Protein AF-A0A924E4S8-F1 (afdb_monomer_lite)

Structure (mmCIF, N/CA/C/O backbone):
data_AF-A0A924E4S8-F1
#
_entry.id   AF-A0A924E4S8-F1
#
loop_
_atom_site.group_PDB
_atom_site.id
_atom_site.type_symbol
_atom_site.label_atom_id
_atom_site.label_alt_id
_atom_site.label_comp_id
_atom_site.label_asym_id
_atom_site.label_entity_id
_atom_site.label_seq_id
_atom_site.pdbx_PDB_ins_code
_atom_site.Cartn_x
_atom_site.Cartn_y
_atom_site.Cartn_z
_atom_site.occupancy
_atom_site.B_iso_or_equiv
_atom_site.auth_seq_id
_atom_site.auth_comp_id
_atom_site.auth_asym_id
_atom_site.auth_atom_id
_atom_site.pdbx_PDB_model_num
ATOM 1 N N . MET A 1 1 ? -23.191 19.420 -5.655 1.00 55.78 1 MET A N 1
ATOM 2 C CA . MET A 1 1 ? -22.684 18.069 -5.369 1.00 55.78 1 MET A CA 1
ATOM 3 C C . MET A 1 1 ? -22.022 18.124 -4.004 1.00 55.78 1 MET A C 1
ATOM 5 O O . MET A 1 1 ? -21.111 18.928 -3.834 1.00 55.78 1 MET A O 1
ATOM 9 N N . THR A 1 2 ? -22.547 17.411 -3.013 1.00 78.81 2 THR A N 1
ATOM 10 C CA . THR A 1 2 ? -21.985 17.400 -1.648 1.00 78.81 2 THR A CA 1
ATOM 11 C C . THR A 1 2 ? -20.674 16.595 -1.612 1.00 78.81 2 THR A C 1
ATOM 13 O O . THR A 1 2 ? -20.446 15.754 -2.480 1.00 78.81 2 THR A O 1
ATOM 16 N N . ILE A 1 3 ? -19.774 16.845 -0.649 1.00 73.94 3 ILE A N 1
ATOM 17 C CA . ILE A 1 3 ? -18.491 16.105 -0.547 1.00 73.94 3 ILE A CA 1
ATOM 18 C C . ILE A 1 3 ? -18.747 14.594 -0.440 1.00 73.94 3 ILE A C 1
ATOM 20 O O . ILE A 1 3 ? -18.079 13.800 -1.096 1.00 73.94 3 ILE A O 1
ATOM 24 N N . THR A 1 4 ? -19.780 14.205 0.305 1.00 75.62 4 THR A N 1
ATOM 25 C CA . THR A 1 4 ? -20.257 12.822 0.415 1.00 75.62 4 THR A CA 1
ATOM 26 C C . THR A 1 4 ? -20.670 12.226 -0.931 1.00 75.62 4 THR A C 1
ATOM 28 O O . THR A 1 4 ? -20.298 11.096 -1.229 1.00 75.62 4 THR A O 1
ATOM 31 N N . GLU A 1 5 ? -21.376 12.972 -1.787 1.00 75.19 5 GLU A N 1
ATOM 32 C CA . GLU A 1 5 ? -21.720 12.519 -3.145 1.00 75.19 5 GLU A CA 1
ATOM 33 C C . GLU A 1 5 ? -20.482 12.333 -4.030 1.00 75.19 5 GLU A C 1
ATOM 35 O O . GLU A 1 5 ? -20.441 11.409 -4.844 1.00 75.19 5 GLU A O 1
ATOM 40 N N . ILE A 1 6 ? -19.473 13.202 -3.900 1.00 74.62 6 ILE A N 1
ATOM 41 C CA . ILE A 1 6 ? -18.215 13.091 -4.655 1.00 74.62 6 ILE A CA 1
ATOM 42 C C . ILE A 1 6 ? -17.485 11.812 -4.245 1.00 74.62 6 ILE A C 1
ATOM 44 O O . ILE A 1 6 ? -17.135 10.999 -5.101 1.00 74.62 6 ILE A O 1
ATOM 48 N N . LEU A 1 7 ? -17.322 11.611 -2.940 1.00 74.94 7 LEU A N 1
ATOM 49 C CA . LEU A 1 7 ? -16.688 10.440 -2.347 1.00 74.94 7 LEU A CA 1
ATOM 50 C C . LEU A 1 7 ? -17.414 9.138 -2.726 1.00 74.94 7 LEU A C 1
ATOM 52 O O . LEU A 1 7 ? -16.775 8.193 -3.194 1.00 74.94 7 LEU A O 1
ATOM 56 N N . ALA A 1 8 ? -18.748 9.117 -2.655 1.00 76.69 8 ALA A N 1
ATOM 57 C CA . ALA A 1 8 ? -19.562 7.974 -3.068 1.00 76.69 8 ALA A CA 1
ATOM 58 C C . ALA A 1 8 ? -19.449 7.685 -4.575 1.00 76.69 8 ALA A C 1
ATOM 60 O O . ALA A 1 8 ? -19.348 6.527 -4.983 1.00 76.69 8 ALA A O 1
ATOM 61 N N . LYS A 1 9 ? -19.415 8.722 -5.422 1.00 81.44 9 LYS A N 1
ATOM 62 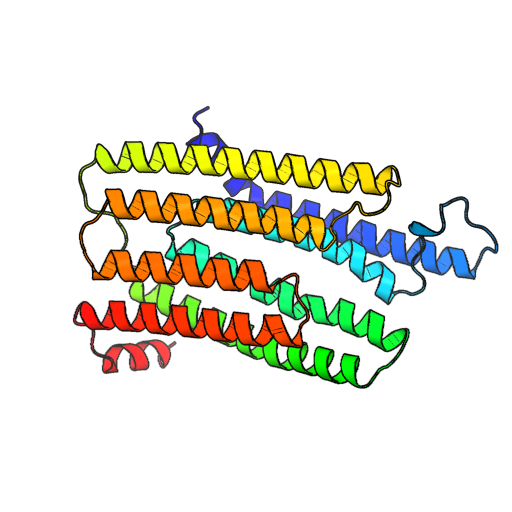C CA . LYS A 1 9 ? -19.245 8.563 -6.873 1.00 81.44 9 LYS A CA 1
ATOM 63 C C . LYS A 1 9 ? -17.865 8.011 -7.231 1.00 81.44 9 LYS A C 1
ATOM 65 O O . LYS A 1 9 ? -17.777 7.168 -8.122 1.00 81.44 9 LYS A O 1
ATOM 70 N N . ILE A 1 10 ? -16.807 8.466 -6.556 1.00 77.56 10 ILE A N 1
ATOM 71 C CA . ILE A 1 10 ? -15.446 7.934 -6.728 1.00 77.56 10 ILE A CA 1
ATOM 72 C C . ILE A 1 10 ? -15.411 6.463 -6.297 1.00 77.56 10 ILE A C 1
ATOM 74 O O . ILE A 1 10 ? -14.921 5.615 -7.044 1.00 77.56 10 ILE A O 1
ATOM 78 N N . ASN A 1 11 ? -16.005 6.144 -5.144 1.00 77.50 11 ASN A N 1
ATOM 79 C CA . ASN A 1 11 ? -16.084 4.780 -4.629 1.00 77.50 11 ASN A CA 1
ATOM 80 C C . ASN A 1 11 ? -16.849 3.840 -5.592 1.00 77.50 11 ASN A C 1
ATOM 82 O O . ASN A 1 11 ? -16.360 2.770 -5.953 1.00 77.50 11 ASN A O 1
ATOM 86 N N . GLY A 1 12 ? -17.986 4.285 -6.138 1.00 78.38 12 GLY A N 1
ATOM 87 C CA . GLY A 1 12 ? -18.764 3.533 -7.133 1.00 78.38 12 GLY A CA 1
ATOM 88 C C . GLY A 1 12 ? -18.035 3.279 -8.462 1.00 78.38 12 GLY A C 1
ATOM 89 O O . GLY A 1 12 ? -18.419 2.392 -9.222 1.00 78.38 12 GLY A O 1
ATOM 90 N N . GLN A 1 13 ? -16.960 4.018 -8.753 1.00 85.94 13 GLN A N 1
ATOM 91 C CA . GLN A 1 13 ? -16.123 3.807 -9.937 1.00 85.94 13 GLN A CA 1
ATOM 92 C C . GLN A 1 13 ? -14.894 2.925 -9.681 1.00 85.94 13 GLN A C 1
ATOM 94 O O . GLN A 1 13 ? -14.158 2.655 -10.633 1.00 85.94 13 GLN A O 1
ATOM 99 N N . ARG A 1 14 ? -14.685 2.405 -8.459 1.00 80.81 14 ARG A N 1
ATOM 100 C CA . ARG A 1 14 ? -13.512 1.577 -8.107 1.00 80.81 14 ARG A CA 1
ATOM 101 C C . ARG A 1 14 ? -13.260 0.432 -9.090 1.00 80.81 14 ARG A C 1
ATOM 103 O O . ARG A 1 14 ? -12.130 0.260 -9.529 1.00 80.81 14 ARG A O 1
ATOM 110 N N . SER A 1 15 ? -14.296 -0.301 -9.508 1.00 83.50 15 SER A N 1
ATOM 111 C CA . SER A 1 15 ? -14.153 -1.403 -10.480 1.00 83.50 15 SER A CA 1
ATOM 112 C C . SER A 1 15 ? -13.631 -0.930 -11.847 1.00 83.50 15 SER A C 1
ATOM 114 O O . SER A 1 15 ? -12.743 -1.555 -12.427 1.00 83.50 15 SER A O 1
ATOM 116 N N . LYS A 1 16 ? -14.109 0.222 -12.337 1.00 87.75 16 LYS A N 1
ATOM 117 C CA . LYS A 1 16 ? -13.633 0.813 -13.598 1.00 87.75 16 LYS A CA 1
ATOM 118 C C . LYS A 1 16 ? -12.192 1.300 -13.470 1.00 87.75 16 LYS A C 1
ATOM 120 O O . LYS A 1 16 ? -11.379 1.013 -14.341 1.00 87.75 16 LYS A O 1
ATOM 125 N N . ILE A 1 17 ? -11.868 1.982 -12.369 1.00 88.38 17 ILE A N 1
ATOM 126 C CA . ILE A 1 17 ? -10.506 2.455 -12.079 1.00 88.38 17 ILE A CA 1
ATOM 127 C C . ILE A 1 17 ? -9.543 1.263 -11.989 1.00 88.38 17 ILE A C 1
ATOM 129 O O . ILE A 1 17 ? -8.467 1.316 -12.577 1.00 88.38 17 ILE A O 1
ATOM 133 N N . LYS A 1 18 ? -9.955 0.162 -11.345 1.00 89.62 18 LYS A N 1
ATOM 134 C CA . LYS A 1 18 ? -9.189 -1.091 -11.277 1.00 89.62 18 LYS A CA 1
ATOM 135 C C . LYS A 1 18 ? -8.847 -1.623 -12.664 1.00 89.62 18 LYS A C 1
ATOM 137 O O . LYS A 1 18 ? -7.690 -1.928 -12.928 1.00 89.62 18 LYS A O 1
ATOM 142 N N . LEU A 1 19 ? -9.843 -1.730 -13.545 1.00 89.50 19 LEU A N 1
ATOM 143 C CA . LEU A 1 19 ? -9.651 -2.231 -14.909 1.00 89.50 19 LEU A CA 1
ATOM 144 C C . LEU A 1 19 ? -8.712 -1.332 -15.718 1.00 89.50 19 LEU A C 1
ATOM 146 O O . LEU A 1 19 ? -7.831 -1.841 -16.405 1.00 89.50 19 LEU A O 1
ATOM 150 N N . VAL A 1 20 ? -8.861 -0.010 -15.600 1.00 92.62 20 VAL A N 1
ATOM 151 C CA . VAL A 1 20 ? -7.975 0.956 -16.266 1.00 92.62 20 VAL A CA 1
ATOM 152 C C . VAL A 1 20 ? -6.541 0.821 -15.756 1.00 92.62 20 VAL A C 1
ATOM 154 O O . VAL A 1 20 ? -5.625 0.690 -16.561 1.00 92.62 20 VAL A O 1
ATOM 157 N N . MET A 1 21 ? -6.333 0.792 -14.437 1.00 91.81 21 MET A N 1
ATOM 158 C CA . MET A 1 21 ? -4.997 0.665 -13.842 1.00 91.81 21 MET A CA 1
ATOM 159 C C . MET A 1 21 ? -4.332 -0.672 -14.178 1.00 91.81 21 MET A C 1
ATOM 161 O O . MET A 1 21 ? -3.137 -0.705 -14.464 1.00 91.81 21 MET A O 1
ATOM 165 N N . LEU A 1 22 ? -5.100 -1.764 -14.219 1.00 92.31 22 LEU A N 1
ATOM 166 C CA . LEU A 1 22 ? -4.609 -3.069 -14.658 1.00 92.31 22 LEU A CA 1
ATOM 167 C C . LEU A 1 22 ? -4.231 -3.055 -16.145 1.00 92.31 22 LEU A C 1
ATOM 169 O O . LEU A 1 22 ? -3.179 -3.573 -16.508 1.00 92.31 22 LEU A O 1
ATOM 173 N N . GLY A 1 23 ? -5.039 -2.412 -16.992 1.00 94.25 23 GLY A N 1
ATOM 174 C CA . GLY A 1 23 ? -4.724 -2.214 -18.407 1.00 94.25 23 GLY A CA 1
ATOM 175 C C . GLY A 1 23 ? -3.447 -1.396 -18.618 1.00 94.25 23 GLY A C 1
ATOM 176 O O . GLY A 1 23 ? -2.607 -1.779 -19.428 1.00 94.25 23 GLY A O 1
ATOM 177 N N . ILE A 1 24 ? -3.259 -0.317 -17.850 1.00 93.75 24 ILE A N 1
ATOM 178 C CA . ILE A 1 24 ? -2.033 0.497 -17.880 1.00 93.75 24 ILE A CA 1
ATOM 179 C C . ILE A 1 24 ? -0.831 -0.329 -17.410 1.00 93.75 24 ILE A C 1
ATOM 181 O O . ILE A 1 24 ? 0.197 -0.326 -18.077 1.00 93.75 24 ILE A O 1
ATOM 185 N N . SER A 1 25 ? -0.952 -1.061 -16.299 1.00 93.75 25 SER A N 1
ATOM 186 C CA . SER A 1 25 ? 0.114 -1.932 -15.786 1.00 93.75 25 SER A CA 1
ATOM 187 C C . SER A 1 25 ? 0.526 -2.989 -16.818 1.00 93.75 25 SER A C 1
ATOM 189 O O . SER A 1 25 ? 1.714 -3.150 -17.101 1.00 93.75 25 SER A O 1
ATOM 191 N N . LEU A 1 26 ? -0.450 -3.634 -17.468 1.00 94.94 26 LEU A N 1
ATOM 192 C CA . LEU A 1 26 ? -0.196 -4.594 -18.539 1.00 94.94 26 LEU A CA 1
ATOM 193 C C . LEU A 1 26 ? 0.492 -3.939 -19.744 1.00 94.94 26 LEU A C 1
ATOM 195 O O . LEU A 1 26 ? 1.448 -4.496 -20.275 1.00 94.94 26 LEU A O 1
ATOM 199 N N . ALA A 1 27 ? 0.050 -2.748 -20.157 1.00 95.62 27 ALA A N 1
ATOM 200 C CA . ALA A 1 27 ? 0.688 -2.006 -21.241 1.00 95.62 27 ALA A CA 1
ATOM 201 C C . ALA A 1 27 ? 2.144 -1.647 -20.904 1.00 95.62 27 ALA A C 1
ATOM 203 O O . ALA A 1 27 ? 3.024 -1.862 -21.732 1.00 95.62 27 ALA A O 1
ATOM 204 N N . VAL A 1 28 ? 2.417 -1.165 -19.685 1.00 93.25 28 VAL A N 1
ATOM 205 C CA . VAL A 1 28 ? 3.778 -0.863 -19.207 1.00 93.25 28 VAL A CA 1
ATOM 206 C C . VAL A 1 28 ? 4.660 -2.110 -19.245 1.00 93.25 28 VAL A C 1
ATOM 208 O O . VAL A 1 28 ? 5.786 -2.036 -19.736 1.00 93.25 28 VAL A O 1
ATOM 211 N N . PHE A 1 29 ? 4.146 -3.258 -18.797 1.00 93.75 29 PHE A N 1
ATOM 212 C CA . PHE A 1 29 ? 4.874 -4.525 -18.859 1.00 93.75 29 PHE A CA 1
ATOM 213 C C . PHE A 1 29 ? 5.196 -4.932 -20.304 1.00 93.75 29 PHE A C 1
ATOM 215 O O . PHE A 1 29 ? 6.354 -5.190 -20.627 1.00 93.75 29 PHE A O 1
ATOM 222 N N . LEU A 1 30 ? 4.197 -4.939 -21.193 1.00 95.50 30 LEU A N 1
ATOM 223 C CA . LEU A 1 30 ? 4.379 -5.327 -22.596 1.00 95.50 30 LEU A CA 1
ATOM 224 C C . LEU A 1 30 ? 5.337 -4.387 -23.338 1.00 95.50 30 LEU A C 1
ATOM 226 O O . LEU A 1 30 ? 6.183 -4.858 -24.096 1.00 95.50 30 LEU A O 1
ATOM 230 N N . ILE A 1 31 ? 5.247 -3.075 -23.092 1.00 93.62 31 ILE A N 1
ATOM 231 C CA . ILE A 1 31 ? 6.183 -2.085 -23.641 1.00 93.62 31 ILE A CA 1
ATOM 232 C C . ILE A 1 31 ? 7.597 -2.354 -23.117 1.00 93.62 31 ILE A C 1
ATOM 234 O O . ILE A 1 31 ? 8.534 -2.381 -23.910 1.00 93.62 31 ILE A O 1
ATOM 238 N N . GLY A 1 32 ? 7.765 -2.604 -21.816 1.00 92.06 32 GLY A N 1
ATOM 239 C CA . GLY A 1 32 ? 9.067 -2.926 -21.228 1.00 92.06 32 GLY A CA 1
ATOM 240 C C . GLY A 1 32 ? 9.702 -4.176 -21.845 1.00 92.06 32 GLY A C 1
ATOM 241 O O . GLY A 1 32 ? 10.880 -4.160 -22.198 1.00 92.06 32 GLY A O 1
ATOM 242 N N . VAL A 1 33 ? 8.916 -5.236 -22.056 1.00 92.00 33 VAL A N 1
ATOM 243 C CA . VAL A 1 33 ? 9.377 -6.459 -22.734 1.00 92.00 33 VAL A CA 1
ATOM 244 C C . VAL A 1 33 ? 9.737 -6.187 -24.196 1.00 92.00 33 VAL A C 1
ATOM 246 O O . VAL A 1 33 ? 10.778 -6.647 -24.658 1.00 92.00 33 VAL A O 1
ATOM 249 N N . ALA A 1 34 ? 8.922 -5.418 -24.921 1.00 91.56 34 ALA A N 1
ATOM 250 C CA . ALA A 1 34 ? 9.211 -5.049 -26.304 1.00 91.56 34 ALA A CA 1
ATOM 251 C C . ALA A 1 34 ? 10.504 -4.225 -26.424 1.00 91.56 34 ALA A C 1
ATOM 253 O O . ALA A 1 34 ? 11.297 -4.471 -27.331 1.00 91.56 34 ALA A O 1
ATOM 254 N N . LEU A 1 35 ? 10.751 -3.298 -25.492 1.00 91.12 35 LEU A N 1
ATOM 255 C CA . LEU A 1 35 ? 11.995 -2.525 -25.430 1.00 91.12 35 LEU A CA 1
ATOM 256 C C . LEU A 1 35 ? 13.205 -3.419 -25.143 1.00 91.12 35 LEU A C 1
ATOM 258 O O . LEU A 1 35 ? 14.229 -3.274 -25.806 1.00 91.12 35 LEU A O 1
ATOM 262 N N . TYR A 1 36 ? 13.083 -4.375 -24.218 1.00 90.12 36 TYR A N 1
ATOM 263 C CA . TYR A 1 36 ? 14.142 -5.351 -23.955 1.00 90.12 36 TYR A CA 1
ATOM 264 C C . TYR A 1 36 ? 14.455 -6.206 -25.191 1.00 90.12 36 TYR A C 1
ATOM 266 O O . TYR A 1 36 ? 15.606 -6.279 -25.614 1.00 90.12 36 TYR A O 1
ATOM 274 N N . LEU A 1 37 ? 13.442 -6.796 -25.831 1.00 90.00 37 LEU A N 1
ATOM 275 C CA . LEU A 1 37 ? 13.635 -7.592 -27.050 1.00 90.00 37 LEU A CA 1
ATOM 276 C C . LEU A 1 37 ? 14.206 -6.753 -28.203 1.00 90.00 37 LEU A C 1
ATOM 278 O O . LEU A 1 37 ? 15.084 -7.217 -28.928 1.00 90.00 37 LEU A O 1
ATOM 282 N N . GLY A 1 38 ? 13.757 -5.504 -28.344 1.00 88.88 38 GLY A N 1
ATOM 283 C CA . GLY A 1 38 ? 14.307 -4.552 -29.307 1.00 88.88 38 GLY A CA 1
ATOM 284 C C . GLY A 1 38 ? 15.783 -4.251 -29.052 1.00 88.88 38 GLY A C 1
ATOM 285 O O . GLY A 1 38 ? 16.552 -4.183 -30.003 1.00 88.88 38 GLY A O 1
ATOM 286 N N . SER A 1 39 ? 16.199 -4.152 -27.786 1.00 87.25 39 SER A N 1
ATOM 287 C CA . SER A 1 39 ? 17.605 -3.913 -27.427 1.00 87.25 39 SER A CA 1
ATOM 288 C C . SER A 1 39 ? 18.531 -5.085 -27.769 1.00 87.25 39 SER A C 1
ATOM 290 O O . SER A 1 39 ? 19.724 -4.887 -27.969 1.00 87.25 39 SER A O 1
ATOM 292 N N . LEU A 1 40 ? 17.985 -6.302 -27.875 1.00 86.50 40 LEU A N 1
ATOM 293 C CA . LEU A 1 40 ? 18.726 -7.483 -28.329 1.00 86.50 40 LEU A CA 1
ATOM 294 C C . LEU A 1 40 ? 18.839 -7.545 -29.858 1.00 86.50 40 LEU A C 1
ATOM 296 O O . LEU A 1 40 ? 19.792 -8.118 -30.378 1.00 86.50 40 LEU A O 1
ATOM 300 N N . ALA A 1 41 ? 17.854 -6.995 -30.574 1.00 86.56 41 ALA A N 1
ATOM 301 C CA . ALA A 1 41 ? 17.790 -7.028 -32.034 1.00 86.56 41 ALA A CA 1
ATOM 302 C C . ALA A 1 41 ? 18.503 -5.840 -32.704 1.00 86.56 41 ALA A C 1
ATOM 304 O O . ALA A 1 41 ? 19.001 -5.976 -33.822 1.00 86.56 41 ALA A O 1
ATOM 305 N N . PHE A 1 42 ? 18.546 -4.681 -32.042 1.00 82.94 42 PHE A N 1
ATOM 306 C CA . PHE A 1 42 ? 19.100 -3.438 -32.574 1.00 82.94 42 PHE A CA 1
ATOM 307 C C . PHE A 1 42 ? 20.204 -2.899 -31.659 1.00 82.94 42 PHE A C 1
ATOM 309 O O . PHE A 1 42 ? 19.995 -2.760 -30.458 1.00 82.94 42 PHE A O 1
ATOM 316 N N . ASN A 1 43 ? 21.354 -2.528 -32.238 1.00 73.31 43 ASN A N 1
ATOM 317 C CA . ASN A 1 43 ? 22.485 -1.980 -31.4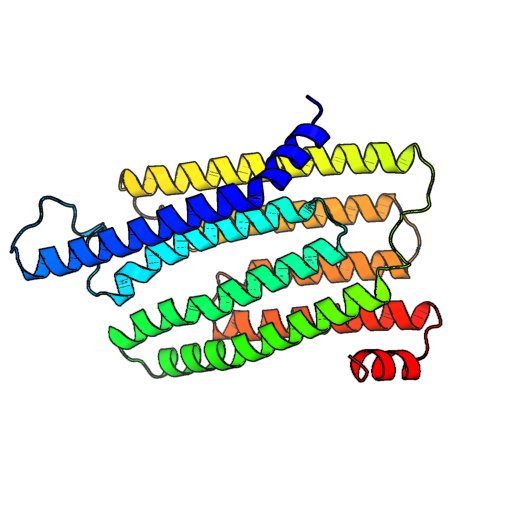75 1.00 73.31 43 ASN A CA 1
ATOM 318 C C . ASN A 1 43 ? 22.174 -0.624 -30.818 1.00 73.31 43 ASN A C 1
ATOM 320 O O . ASN A 1 43 ? 22.762 -0.312 -29.787 1.00 73.31 43 ASN A O 1
ATOM 324 N N . GLU A 1 44 ? 21.264 0.173 -31.391 1.00 77.62 44 GLU A N 1
ATOM 325 C CA . GLU A 1 44 ? 20.813 1.439 -30.808 1.00 77.62 44 GLU A CA 1
ATOM 326 C C . GLU A 1 44 ? 19.294 1.592 -30.927 1.00 77.62 44 GLU A C 1
ATOM 328 O O . GLU A 1 44 ? 18.715 1.448 -32.005 1.00 77.62 44 GLU A O 1
ATOM 333 N N . LEU A 1 45 ? 18.648 1.909 -29.803 1.00 79.94 45 LEU A N 1
ATOM 334 C CA . LEU A 1 45 ? 17.234 2.268 -29.744 1.00 79.94 45 LEU A CA 1
ATOM 335 C C . LEU A 1 45 ? 17.102 3.795 -29.627 1.00 79.94 45 LEU A C 1
ATOM 337 O O . LEU A 1 45 ? 17.825 4.401 -28.836 1.00 79.94 45 LEU A O 1
ATOM 341 N N . PRO A 1 46 ? 16.129 4.433 -30.305 1.00 79.75 46 PRO A N 1
ATOM 342 C CA . PRO A 1 46 ? 15.838 5.865 -30.168 1.00 79.75 46 PRO A CA 1
ATOM 343 C C . PRO A 1 46 ? 15.088 6.179 -28.857 1.00 79.75 46 PRO A C 1
ATOM 345 O O . PRO A 1 46 ? 14.198 7.026 -28.808 1.00 79.75 46 PRO A O 1
ATOM 348 N N . VAL A 1 47 ? 15.407 5.454 -27.787 1.00 79.38 47 VAL A N 1
ATOM 349 C CA . VAL A 1 47 ? 14.811 5.568 -26.458 1.00 79.38 47 VAL A CA 1
ATOM 350 C C . VAL A 1 47 ? 15.957 5.656 -25.463 1.00 79.38 47 VAL A C 1
ATOM 352 O O . VAL A 1 47 ? 16.955 4.951 -25.586 1.00 79.38 47 VAL A O 1
ATOM 355 N N . SER A 1 48 ? 15.835 6.533 -24.469 1.00 80.88 48 SER A N 1
ATOM 356 C CA . SER A 1 48 ? 16.875 6.655 -23.452 1.00 80.88 48 SER A CA 1
ATOM 357 C C . SER A 1 48 ? 17.055 5.335 -22.696 1.00 80.88 48 SER A C 1
ATOM 359 O O . SER A 1 48 ? 16.080 4.700 -22.290 1.00 80.88 48 SER A O 1
ATOM 361 N N . ALA A 1 49 ? 18.314 4.955 -22.458 1.00 80.62 49 ALA A N 1
ATOM 362 C CA . ALA A 1 49 ? 18.679 3.692 -21.809 1.00 80.62 49 ALA A CA 1
ATOM 363 C C . ALA A 1 49 ? 17.988 3.476 -20.448 1.00 80.62 49 ALA A C 1
ATOM 365 O O . ALA A 1 49 ? 17.773 2.345 -20.037 1.00 80.62 49 ALA A O 1
ATOM 366 N N . ARG A 1 50 ? 17.559 4.552 -19.772 1.00 80.00 50 ARG A N 1
ATOM 367 C CA . ARG A 1 50 ? 16.805 4.483 -18.509 1.00 80.00 50 ARG A CA 1
ATOM 368 C C . ARG A 1 50 ? 15.459 3.755 -18.607 1.00 80.00 50 ARG A C 1
ATOM 370 O O . ARG A 1 50 ? 14.948 3.314 -17.585 1.00 80.00 50 ARG A O 1
ATOM 377 N N . PHE A 1 51 ? 14.845 3.717 -19.791 1.00 81.94 51 PHE A N 1
ATOM 378 C CA . PHE A 1 51 ? 13.543 3.080 -20.011 1.00 81.94 51 PHE A CA 1
ATOM 379 C C . PHE A 1 51 ? 13.669 1.657 -20.553 1.00 81.94 51 PHE A C 1
ATOM 381 O O . PHE A 1 51 ? 12.664 0.958 -20.640 1.00 81.94 51 PHE A O 1
ATOM 388 N N . VAL A 1 52 ? 14.879 1.237 -20.926 1.00 84.75 52 VAL A N 1
ATOM 389 C CA . VAL A 1 52 ? 15.141 -0.097 -21.459 1.00 84.75 52 VAL A CA 1
ATOM 390 C C . VAL A 1 52 ? 15.524 -0.999 -20.283 1.00 84.75 52 VAL A C 1
ATOM 392 O O . VAL A 1 52 ? 16.570 -0.779 -19.671 1.00 84.75 52 VAL A O 1
ATOM 395 N N . PRO A 1 53 ? 14.684 -1.978 -19.907 1.00 85.19 53 PRO A N 1
ATOM 396 C CA . PRO A 1 53 ? 15.026 -2.899 -18.834 1.00 85.19 53 PRO A CA 1
ATOM 397 C C . PRO A 1 53 ? 16.115 -3.873 -19.301 1.00 85.19 53 PRO A C 1
ATOM 399 O O . PRO A 1 53 ? 16.142 -4.269 -20.461 1.00 85.19 53 PRO A O 1
ATOM 402 N N . ASN A 1 54 ? 16.985 -4.302 -18.384 1.00 84.62 54 ASN A N 1
ATOM 403 C CA . ASN A 1 54 ? 18.091 -5.226 -18.681 1.00 84.62 54 ASN A CA 1
ATOM 404 C C . ASN A 1 54 ? 17.661 -6.704 -18.721 1.00 84.62 54 ASN A C 1
ATOM 406 O O . ASN A 1 54 ? 18.444 -7.576 -19.094 1.00 84.62 54 ASN A O 1
ATOM 410 N N . SER A 1 55 ? 16.434 -7.004 -18.298 1.00 85.88 55 SER A N 1
ATOM 411 C CA . SER A 1 55 ? 15.854 -8.344 -18.313 1.00 85.88 55 SER A CA 1
ATOM 412 C C . SER A 1 55 ? 14.329 -8.266 -18.381 1.00 85.88 55 SER A C 1
ATOM 414 O O . SER A 1 55 ? 13.724 -7.245 -18.045 1.00 85.88 55 SER A O 1
ATOM 416 N N . VAL A 1 56 ? 13.684 -9.375 -18.753 1.00 85.88 56 VAL A N 1
ATOM 417 C CA . VAL A 1 56 ? 12.215 -9.492 -18.708 1.00 85.88 56 VAL A CA 1
ATOM 418 C C . VAL A 1 56 ? 11.683 -9.300 -17.283 1.00 85.88 56 VAL A C 1
ATOM 420 O O . VAL A 1 56 ? 10.630 -8.692 -17.107 1.00 85.88 56 VAL A O 1
ATOM 423 N N . LEU A 1 57 ? 12.415 -9.759 -16.259 1.00 85.81 57 LEU A N 1
ATOM 424 C CA . LEU A 1 57 ? 12.015 -9.569 -14.861 1.00 85.81 57 LEU A CA 1
ATOM 425 C C . LEU A 1 57 ? 12.041 -8.088 -14.468 1.00 85.81 57 LEU A C 1
ATOM 427 O O . LEU A 1 57 ? 11.116 -7.617 -13.815 1.00 85.81 57 LEU A O 1
ATOM 431 N N . MET A 1 58 ? 13.031 -7.330 -14.945 1.00 86.44 58 MET A N 1
ATOM 432 C CA . MET A 1 58 ? 13.125 -5.890 -14.694 1.00 86.44 58 MET A CA 1
ATOM 433 C C . MET A 1 58 ? 11.976 -5.098 -15.340 1.00 86.44 58 MET A C 1
ATOM 435 O O . MET A 1 58 ? 11.594 -4.043 -14.835 1.00 86.44 58 MET A O 1
ATOM 439 N N . ALA A 1 59 ? 11.356 -5.619 -16.406 1.00 89.69 59 ALA A N 1
ATOM 440 C CA . ALA A 1 59 ? 10.154 -5.025 -16.999 1.00 89.69 59 ALA A CA 1
ATOM 441 C C . ALA A 1 59 ? 8.901 -5.161 -16.107 1.00 89.69 59 ALA A C 1
ATOM 443 O O . ALA A 1 59 ? 7.955 -4.386 -16.257 1.00 89.69 59 ALA A O 1
ATOM 444 N N . ILE A 1 60 ? 8.880 -6.114 -15.166 1.00 90.38 60 ILE A N 1
ATOM 445 C CA . ILE A 1 60 ? 7.756 -6.328 -14.239 1.00 90.38 60 ILE A CA 1
ATOM 446 C C . ILE A 1 60 ? 7.706 -5.219 -13.181 1.00 90.38 60 ILE A C 1
ATOM 448 O O . ILE A 1 60 ? 6.625 -4.741 -12.840 1.00 90.38 60 ILE A O 1
ATOM 452 N N . THR A 1 61 ? 8.859 -4.765 -12.688 1.00 88.12 61 THR A N 1
ATOM 453 C CA . THR A 1 61 ? 8.963 -3.758 -11.620 1.00 88.12 61 THR A CA 1
ATOM 454 C C . THR A 1 61 ? 8.164 -2.469 -11.884 1.00 88.12 61 THR A C 1
ATOM 456 O O . THR A 1 61 ? 7.328 -2.124 -11.045 1.00 88.12 61 THR A O 1
ATOM 459 N N . PRO A 1 62 ? 8.298 -1.767 -13.030 1.00 88.94 62 PRO A N 1
ATOM 460 C CA . PRO A 1 62 ? 7.487 -0.576 -13.303 1.00 88.94 62 PRO A CA 1
ATOM 461 C C . PRO A 1 62 ? 5.985 -0.885 -13.444 1.00 88.94 62 PRO A C 1
ATOM 463 O O . PRO A 1 62 ? 5.154 -0.055 -13.074 1.00 88.94 62 PRO A O 1
ATOM 466 N N . ALA A 1 63 ? 5.611 -2.080 -13.914 1.00 91.62 63 ALA A N 1
ATOM 467 C CA . ALA A 1 63 ? 4.212 -2.502 -13.979 1.00 91.62 63 ALA A CA 1
ATOM 468 C C . ALA A 1 63 ? 3.613 -2.728 -12.578 1.00 91.62 63 ALA A C 1
ATOM 470 O O . ALA A 1 63 ? 2.481 -2.308 -12.313 1.00 91.62 63 ALA A O 1
ATOM 471 N N . LEU A 1 64 ? 4.383 -3.324 -11.661 1.00 90.62 64 LEU A N 1
ATOM 472 C CA . LEU A 1 64 ? 4.005 -3.473 -10.254 1.00 90.62 64 LEU A CA 1
ATOM 473 C C . LEU A 1 64 ? 3.917 -2.123 -9.541 1.00 90.62 64 LEU A C 1
ATOM 475 O O . LEU A 1 64 ? 3.003 -1.925 -8.747 1.00 90.62 64 LEU A O 1
ATOM 479 N N . SER A 1 65 ? 4.793 -1.168 -9.861 1.00 90.19 65 SER A N 1
ATOM 480 C CA . SER A 1 65 ? 4.709 0.196 -9.331 1.00 90.19 65 SER A CA 1
ATOM 481 C C . SER A 1 65 ? 3.381 0.885 -9.670 1.00 90.19 65 SER A C 1
ATOM 483 O O . SER A 1 65 ? 2.822 1.569 -8.817 1.00 90.19 65 SER A O 1
ATOM 485 N N . VAL A 1 66 ? 2.835 0.683 -10.876 1.00 91.69 66 VAL A N 1
ATOM 486 C CA . VAL A 1 66 ? 1.505 1.209 -11.248 1.00 91.69 66 VAL A CA 1
ATOM 487 C C . VAL A 1 66 ? 0.404 0.581 -10.389 1.00 91.69 66 VAL A C 1
ATOM 489 O O . VAL A 1 66 ? -0.461 1.292 -9.874 1.00 91.69 66 VAL A O 1
ATOM 492 N N . LEU A 1 67 ? 0.442 -0.741 -10.199 1.00 91.81 67 LEU A N 1
ATOM 493 C CA . LEU A 1 67 ? -0.520 -1.436 -9.339 1.00 91.81 67 LEU A CA 1
ATOM 494 C C . LEU A 1 67 ? -0.412 -0.985 -7.881 1.00 91.81 67 LEU A C 1
ATOM 496 O O . LEU A 1 67 ? -1.436 -0.816 -7.226 1.00 91.81 67 LEU A O 1
ATOM 500 N N . LEU A 1 68 ? 0.805 -0.730 -7.403 1.00 91.19 68 LEU A N 1
ATOM 501 C CA . LEU A 1 68 ? 1.047 -0.209 -6.067 1.00 91.19 68 LEU A CA 1
ATOM 502 C C . LEU A 1 68 ? 0.379 1.160 -5.881 1.00 91.19 68 LEU A C 1
ATOM 504 O O . LEU A 1 68 ? -0.283 1.382 -4.873 1.00 91.19 68 LEU A O 1
ATOM 508 N N . VAL A 1 69 ? 0.491 2.077 -6.851 1.00 92.75 69 VAL A N 1
ATOM 509 C CA . VAL A 1 69 ? -0.187 3.388 -6.781 1.00 92.75 69 VAL A CA 1
ATOM 510 C C . VAL A 1 69 ? -1.702 3.213 -6.686 1.00 92.75 69 VAL A C 1
ATOM 512 O O . VAL A 1 69 ? -2.352 3.887 -5.887 1.00 92.75 69 VAL A O 1
ATOM 515 N N . TYR A 1 70 ? -2.266 2.290 -7.467 1.00 92.31 70 TYR A N 1
ATOM 516 C CA . TYR A 1 70 ? -3.686 1.956 -7.389 1.00 92.31 70 TYR A CA 1
ATOM 517 C C . TYR A 1 70 ? -4.075 1.377 -6.019 1.00 92.31 70 TYR A C 1
ATOM 519 O O . TYR A 1 70 ? -5.115 1.734 -5.473 1.00 92.31 70 TYR A O 1
ATOM 527 N N . GLU A 1 71 ? -3.249 0.517 -5.435 1.00 91.19 71 GLU A N 1
ATOM 528 C CA . GLU A 1 71 ? -3.500 -0.068 -4.116 1.00 91.19 71 GLU A CA 1
ATOM 529 C C . GLU A 1 71 ? -3.464 0.964 -2.997 1.00 91.19 71 GLU A C 1
ATOM 531 O O . GLU A 1 71 ? -4.358 0.981 -2.153 1.00 91.19 71 GLU A O 1
ATOM 536 N N . LEU A 1 72 ? -2.497 1.882 -3.033 1.00 91.44 72 LEU A N 1
ATOM 537 C CA . LEU A 1 72 ? -2.463 3.022 -2.119 1.00 91.44 72 LEU A CA 1
ATOM 538 C C . LEU A 1 72 ? -3.677 3.932 -2.300 1.00 91.44 72 LEU A C 1
ATOM 540 O O . LEU A 1 72 ? -4.234 4.418 -1.320 1.00 91.44 72 LEU A O 1
ATOM 544 N N . PHE A 1 73 ? -4.125 4.132 -3.538 1.00 91.38 73 PHE A N 1
ATOM 545 C CA . PHE A 1 73 ? -5.345 4.880 -3.808 1.00 91.38 73 PHE A CA 1
ATOM 546 C C . PHE A 1 73 ? -6.576 4.199 -3.194 1.00 91.38 73 PHE A C 1
ATOM 548 O O . PHE A 1 73 ? -7.372 4.858 -2.531 1.00 91.38 73 PHE A O 1
ATOM 555 N N . VAL A 1 74 ? -6.725 2.880 -3.360 1.00 87.31 74 VAL A N 1
ATOM 556 C CA . VAL A 1 74 ? -7.824 2.113 -2.748 1.00 87.31 74 VAL A CA 1
ATOM 557 C C . VAL A 1 74 ? -7.754 2.156 -1.223 1.00 87.31 74 VAL A C 1
ATOM 559 O O . VAL A 1 74 ? -8.792 2.333 -0.590 1.00 87.31 74 VAL A O 1
ATOM 562 N N . LEU A 1 75 ? -6.555 2.057 -0.647 1.00 89.00 75 LEU A N 1
ATOM 563 C CA . LEU A 1 75 ? -6.327 2.203 0.789 1.00 89.00 75 LEU A CA 1
ATOM 564 C C . LEU A 1 75 ? -6.766 3.579 1.302 1.00 89.00 75 LEU A C 1
ATOM 566 O O . LEU A 1 75 ? -7.416 3.690 2.334 1.00 89.00 75 LEU A O 1
ATOM 570 N N . ILE A 1 76 ? -6.441 4.648 0.580 1.00 88.88 76 ILE A N 1
ATOM 571 C CA . ILE A 1 76 ? -6.884 5.993 0.957 1.00 88.88 76 ILE A CA 1
ATOM 572 C C . ILE A 1 76 ? -8.407 6.103 0.856 1.00 88.88 76 ILE A C 1
ATOM 574 O O . ILE A 1 76 ? -9.017 6.749 1.695 1.00 88.88 76 ILE A O 1
ATOM 578 N N . LEU A 1 77 ? -9.043 5.451 -0.120 1.00 85.38 77 LEU A N 1
ATOM 579 C CA . LEU A 1 77 ? -10.502 5.448 -0.225 1.00 85.38 77 LEU A CA 1
ATOM 580 C C . LEU A 1 77 ? -11.197 4.597 0.852 1.00 85.38 77 LEU A C 1
ATOM 582 O O . LEU A 1 77 ? -12.376 4.829 1.118 1.00 85.38 77 LEU A O 1
ATOM 586 N N . SER A 1 78 ? -10.540 3.587 1.435 1.00 80.69 78 SER A N 1
ATOM 587 C CA . SER A 1 78 ? -11.135 2.753 2.497 1.00 80.69 78 SER A CA 1
ATOM 588 C C . SER A 1 78 ? -11.196 3.461 3.851 1.00 80.69 78 SER A C 1
ATOM 590 O O . SER A 1 78 ? -11.860 2.991 4.770 1.00 80.69 78 SER A O 1
ATOM 592 N N . VAL A 1 79 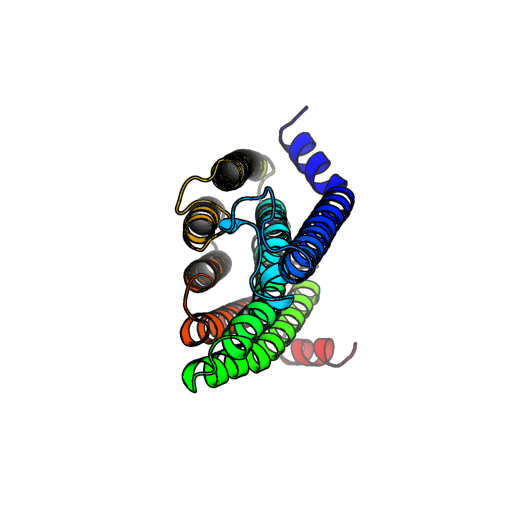? -10.576 4.636 3.969 1.00 77.50 79 VAL A N 1
ATOM 593 C CA . VAL A 1 79 ? -10.695 5.538 5.121 1.00 77.50 79 VAL A CA 1
ATOM 594 C C . VAL A 1 79 ? -12.154 5.891 5.454 1.00 77.50 79 VAL A C 1
ATOM 596 O O . VAL A 1 79 ? -12.473 6.142 6.620 1.00 77.50 79 VAL A O 1
ATOM 599 N N . GLN A 1 80 ? -13.048 5.915 4.457 1.00 67.19 80 GLN A N 1
ATOM 600 C CA . GLN A 1 80 ? -14.484 6.194 4.635 1.00 67.19 80 GLN A CA 1
ATOM 601 C C . GLN A 1 80 ? -15.163 5.215 5.577 1.00 67.19 80 GLN A C 1
ATOM 603 O O . GLN A 1 80 ? -16.091 5.597 6.298 1.00 67.19 80 GLN A O 1
ATOM 608 N N . ASP A 1 81 ? -14.677 3.982 5.595 1.00 75.44 81 ASP A N 1
ATOM 609 C CA . ASP A 1 81 ? -15.274 2.902 6.350 1.00 75.44 81 ASP A CA 1
ATOM 610 C C . ASP A 1 81 ? -15.014 3.080 7.857 1.00 75.44 81 ASP A C 1
ATOM 612 O O . ASP A 1 81 ? -14.411 4.061 8.319 1.00 75.44 81 ASP A O 1
ATOM 616 N N . THR A 1 82 ? -15.518 2.150 8.669 1.00 77.50 82 THR A N 1
ATOM 617 C CA . THR A 1 82 ? -15.171 2.129 10.096 1.00 77.50 82 THR A CA 1
ATOM 618 C C . THR A 1 82 ? -13.665 1.922 10.265 1.00 77.50 82 THR A C 1
ATOM 620 O O . THR A 1 82 ? -13.015 1.350 9.392 1.00 77.50 82 THR A O 1
ATOM 623 N N . LEU A 1 83 ? -13.095 2.367 11.389 1.00 78.62 83 LEU A N 1
ATOM 624 C CA . LEU A 1 83 ? -11.654 2.243 11.629 1.00 78.62 83 LEU A CA 1
ATOM 625 C C . LEU A 1 83 ? -11.200 0.776 11.535 1.00 78.62 83 LEU A C 1
ATOM 627 O O . LEU A 1 83 ? -10.181 0.491 10.917 1.00 78.62 83 LEU A O 1
ATOM 631 N N . VAL A 1 84 ? -12.000 -0.159 12.050 1.00 82.19 84 VAL A N 1
ATOM 632 C CA . VAL A 1 84 ? -11.745 -1.599 11.913 1.00 82.19 84 VAL A CA 1
ATOM 633 C C . VAL A 1 84 ? -11.730 -2.036 10.445 1.00 82.19 84 VAL A C 1
ATOM 635 O O . VAL A 1 84 ? -10.757 -2.641 9.997 1.00 82.19 84 VAL A O 1
ATOM 638 N N . THR A 1 85 ? -12.764 -1.686 9.680 1.00 83.81 85 THR A N 1
ATOM 639 C CA . THR A 1 85 ? -12.860 -2.049 8.260 1.00 83.81 85 THR A CA 1
ATOM 640 C C . THR A 1 85 ? -11.728 -1.432 7.433 1.00 83.81 85 THR A C 1
ATOM 642 O O . THR A 1 85 ? -11.175 -2.087 6.551 1.00 83.81 85 THR A O 1
ATOM 645 N N . PHE A 1 86 ? -11.322 -0.195 7.734 1.00 85.56 86 PHE A N 1
ATOM 646 C CA . PHE A 1 86 ? -10.138 0.427 7.141 1.00 85.56 86 PHE A CA 1
ATOM 647 C C . PHE A 1 86 ? -8.875 -0.399 7.419 1.00 85.56 86 PHE A C 1
ATOM 649 O O . PHE A 1 86 ? -8.105 -0.657 6.496 1.00 85.56 86 PHE A O 1
ATOM 656 N N . ILE A 1 87 ? -8.671 -0.849 8.661 1.00 88.31 87 ILE A N 1
ATOM 657 C CA . ILE A 1 87 ? -7.512 -1.667 9.041 1.00 88.31 87 ILE A CA 1
ATOM 658 C C . ILE A 1 87 ? -7.526 -3.028 8.346 1.00 88.31 87 ILE A C 1
ATOM 660 O O . ILE A 1 87 ? -6.470 -3.480 7.903 1.00 88.31 87 ILE A O 1
ATOM 664 N N . ARG A 1 88 ? -8.693 -3.663 8.180 1.00 89.88 88 ARG A N 1
ATOM 665 C CA . ARG A 1 88 ? -8.801 -4.886 7.372 1.00 89.88 88 ARG A CA 1
ATOM 666 C C . ARG A 1 88 ? -8.338 -4.630 5.940 1.00 89.88 88 ARG A C 1
ATOM 668 O O . ARG A 1 88 ? -7.412 -5.291 5.479 1.00 89.88 88 ARG A O 1
ATOM 675 N N . HIS A 1 89 ? -8.900 -3.617 5.277 1.00 89.88 89 HIS A N 1
ATOM 676 C CA . HIS A 1 89 ? -8.495 -3.240 3.920 1.00 89.88 89 HIS A CA 1
ATOM 677 C C . HIS A 1 89 ? -7.004 -2.873 3.830 1.00 89.88 89 HIS A C 1
ATOM 679 O O . HIS A 1 89 ? -6.349 -3.199 2.841 1.00 89.88 89 HIS A O 1
ATOM 685 N N . LEU A 1 90 ? -6.443 -2.220 4.856 1.00 93.88 90 LEU A N 1
ATOM 686 C CA . LEU A 1 90 ? -5.010 -1.950 4.949 1.00 93.88 90 LEU A CA 1
ATOM 687 C C . LEU A 1 90 ? -4.214 -3.245 4.906 1.00 93.88 90 LEU A C 1
ATOM 689 O O . LEU A 1 90 ? -3.299 -3.355 4.095 1.00 93.88 90 LEU A O 1
ATOM 693 N N . PHE A 1 91 ? -4.553 -4.225 5.738 1.00 94.25 91 PHE A N 1
ATOM 694 C CA . PHE A 1 91 ? -3.814 -5.477 5.758 1.00 94.25 91 PHE A CA 1
ATOM 695 C C . PHE A 1 91 ? -4.039 -6.344 4.513 1.00 94.25 91 PHE A C 1
ATOM 697 O O . PHE A 1 91 ? -3.095 -7.002 4.081 1.00 94.25 91 PHE A O 1
ATOM 704 N N . GLU A 1 92 ? -5.212 -6.291 3.876 1.00 93.50 92 GLU A N 1
ATOM 705 C CA . GLU A 1 92 ? -5.435 -6.890 2.551 1.00 93.50 92 GLU A CA 1
ATOM 706 C C . GLU A 1 92 ? -4.465 -6.303 1.517 1.00 93.50 92 GLU A C 1
ATOM 708 O O . GLU A 1 92 ? -3.717 -7.039 0.870 1.00 93.50 92 GLU A O 1
ATOM 713 N N . VAL A 1 93 ? -4.412 -4.971 1.409 1.00 92.31 93 VAL A N 1
ATOM 714 C CA . VAL A 1 93 ? -3.490 -4.267 0.507 1.00 92.31 93 VAL A CA 1
ATOM 715 C C . VAL A 1 93 ? -2.036 -4.597 0.843 1.00 92.31 93 VAL A C 1
ATOM 717 O O . VAL A 1 93 ? -1.255 -4.928 -0.045 1.00 92.31 93 VAL A O 1
ATOM 720 N N . VAL A 1 94 ? -1.670 -4.572 2.125 1.00 92.75 94 VAL A N 1
ATOM 721 C CA . VAL A 1 94 ? -0.321 -4.912 2.592 1.00 92.75 94 VAL A CA 1
ATOM 722 C C . VAL A 1 94 ? 0.041 -6.344 2.204 1.00 92.75 94 VAL A C 1
ATOM 724 O O . VAL A 1 94 ? 1.135 -6.561 1.698 1.00 92.75 94 VAL A O 1
ATOM 727 N N . SER A 1 95 ? -0.862 -7.315 2.368 1.00 94.75 95 SER A N 1
ATOM 728 C CA . SER A 1 95 ? -0.606 -8.710 1.984 1.00 94.75 95 SER A CA 1
ATOM 729 C C . SER A 1 95 ? -0.281 -8.849 0.493 1.00 94.75 95 SER A C 1
ATOM 731 O O . SER A 1 95 ? 0.664 -9.554 0.129 1.00 94.75 95 SER A O 1
ATOM 733 N N . LEU A 1 96 ? -0.993 -8.101 -0.361 1.00 92.94 96 LEU A N 1
ATOM 734 C CA . LEU A 1 96 ? -0.759 -8.052 -1.804 1.00 92.94 96 LEU A CA 1
ATOM 735 C C . LEU A 1 96 ? 0.570 -7.375 -2.152 1.00 92.94 96 LEU A C 1
ATOM 737 O O . LEU A 1 96 ? 1.257 -7.824 -3.072 1.00 92.94 96 LEU A O 1
ATOM 741 N N . ILE A 1 97 ? 0.958 -6.331 -1.417 1.00 91.50 97 ILE A N 1
ATOM 742 C CA . ILE A 1 97 ? 2.266 -5.687 -1.579 1.00 91.50 97 ILE A CA 1
ATOM 743 C C . ILE A 1 97 ? 3.386 -6.669 -1.206 1.00 91.50 97 ILE A C 1
ATOM 745 O O . ILE A 1 97 ? 4.311 -6.860 -1.993 1.00 91.50 97 ILE A O 1
ATOM 749 N N . VAL A 1 98 ? 3.275 -7.358 -0.062 1.00 93.19 98 VAL A N 1
ATOM 750 C CA . VAL A 1 98 ? 4.298 -8.303 0.420 1.00 93.19 98 VAL A CA 1
ATOM 751 C C . VAL A 1 98 ? 4.509 -9.456 -0.562 1.00 93.19 98 VAL A C 1
ATOM 753 O O . VAL A 1 98 ? 5.648 -9.750 -0.911 1.00 93.19 98 VAL A O 1
ATOM 756 N N . ILE A 1 99 ? 3.446 -10.102 -1.060 1.00 93.44 99 ILE A N 1
ATOM 757 C CA . ILE A 1 99 ? 3.619 -11.194 -2.036 1.00 93.44 99 ILE A CA 1
ATOM 758 C C . ILE A 1 99 ? 4.239 -10.688 -3.347 1.00 93.44 99 ILE A C 1
ATOM 760 O O . ILE A 1 99 ? 5.028 -11.391 -3.974 1.00 93.44 99 ILE A O 1
ATOM 764 N N . ARG A 1 100 ? 3.934 -9.455 -3.770 1.00 92.06 100 ARG A N 1
ATOM 765 C CA . ARG A 1 100 ? 4.483 -8.887 -5.011 1.00 92.06 100 ARG A CA 1
ATOM 766 C C . ARG A 1 100 ? 5.939 -8.468 -4.897 1.00 92.06 100 ARG A C 1
ATOM 768 O O . ARG A 1 100 ? 6.643 -8.514 -5.906 1.00 92.06 100 ARG A O 1
ATOM 775 N N . ASP A 1 101 ? 6.416 -8.146 -3.701 1.00 90.50 101 ASP A N 1
ATOM 776 C CA . ASP A 1 101 ? 7.842 -7.921 -3.461 1.00 90.50 101 ASP A CA 1
ATOM 777 C C . ASP A 1 101 ? 8.690 -9.158 -3.810 1.00 90.50 101 ASP A C 1
ATOM 779 O O . ASP A 1 101 ? 9.858 -9.006 -4.170 1.00 90.50 101 ASP A O 1
ATOM 783 N N . MET A 1 102 ? 8.104 -10.367 -3.839 1.00 90.31 102 MET A N 1
ATOM 784 C CA . MET A 1 102 ? 8.798 -11.565 -4.331 1.00 90.31 102 MET A CA 1
ATOM 785 C C . MET A 1 102 ? 9.292 -11.414 -5.772 1.00 90.31 102 MET A C 1
ATOM 787 O O . MET A 1 102 ? 10.374 -11.907 -6.086 1.00 90.31 102 MET A O 1
ATOM 791 N N . PHE A 1 103 ? 8.550 -10.725 -6.648 1.00 89.81 103 PHE A N 1
ATOM 792 C CA . PHE A 1 103 ? 8.981 -10.499 -8.034 1.00 89.81 103 PHE A CA 1
ATOM 793 C C . PHE A 1 103 ? 10.218 -9.601 -8.094 1.00 89.81 103 PHE A C 1
ATOM 795 O O . PHE A 1 103 ? 11.139 -9.869 -8.865 1.00 89.81 103 PHE A O 1
ATOM 802 N N . LYS A 1 104 ? 10.273 -8.580 -7.233 1.00 86.31 104 LYS A N 1
ATOM 803 C CA . LYS A 1 104 ? 11.427 -7.685 -7.111 1.00 86.31 104 LYS A CA 1
ATOM 804 C C . LYS A 1 104 ? 12.648 -8.420 -6.555 1.00 86.31 104 LYS A C 1
ATOM 806 O O . LYS A 1 104 ? 13.751 -8.259 -7.071 1.00 86.31 104 LYS A O 1
ATOM 811 N N . SER A 1 105 ? 12.462 -9.258 -5.535 1.00 87.44 105 SER A N 1
ATOM 812 C CA . SER A 1 105 ? 13.541 -10.102 -5.009 1.00 87.44 105 SER A CA 1
ATOM 813 C C . SER A 1 105 ? 14.024 -11.127 -6.037 1.00 87.44 105 SER A C 1
ATOM 815 O O . SER A 1 105 ? 15.223 -11.378 -6.121 1.00 87.44 105 SER A O 1
ATOM 817 N N . LEU A 1 106 ? 13.126 -11.674 -6.863 1.00 88.69 106 LEU A N 1
ATOM 818 C CA . LEU A 1 106 ? 13.483 -12.595 -7.943 1.00 88.69 106 LEU A CA 1
ATOM 819 C C . LEU A 1 106 ? 14.315 -11.906 -9.037 1.00 88.69 106 LEU A C 1
ATOM 821 O O . LEU A 1 106 ? 15.307 -12.470 -9.496 1.00 88.69 106 LEU A O 1
ATOM 825 N N . GLU A 1 107 ? 13.958 -10.675 -9.417 1.00 87.12 107 GLU A N 1
ATOM 826 C CA . GLU A 1 107 ? 14.746 -9.851 -10.345 1.00 87.12 107 GLU A CA 1
ATOM 827 C C . GLU A 1 107 ? 16.182 -9.656 -9.832 1.00 87.12 107 GLU A C 1
ATOM 829 O O . GLU A 1 107 ? 17.148 -9.920 -10.556 1.00 87.12 107 GLU A O 1
ATOM 834 N N . GLN A 1 108 ? 16.330 -9.255 -8.566 1.00 86.75 108 GLN A N 1
ATOM 835 C CA . GLN A 1 108 ? 17.636 -9.036 -7.937 1.00 86.75 108 GLN A CA 1
ATOM 836 C C . GLN A 1 108 ? 18.465 -10.320 -7.888 1.00 86.75 108 GLN A C 1
ATOM 838 O O . GLN A 1 108 ? 19.636 -10.308 -8.268 1.00 86.75 108 GLN A O 1
ATOM 843 N N . LEU A 1 109 ? 17.843 -11.435 -7.497 1.00 87.44 109 LEU A N 1
ATOM 844 C CA . LEU A 1 109 ? 18.498 -12.736 -7.412 1.00 87.44 109 LEU A CA 1
ATOM 845 C C . LEU A 1 109 ? 18.970 -13.241 -8.782 1.00 87.44 109 LEU A C 1
ATOM 847 O O . LEU A 1 109 ? 20.050 -13.816 -8.881 1.00 87.44 109 LEU A O 1
ATOM 851 N N . SER A 1 110 ? 18.188 -12.991 -9.839 1.00 84.38 110 SER A N 1
ATOM 852 C CA . SER A 1 110 ? 18.563 -13.348 -11.214 1.00 84.38 110 SER A CA 1
ATOM 853 C C . SER A 1 110 ? 19.748 -12.536 -11.743 1.00 84.38 110 SER A C 1
ATOM 855 O O . SER A 1 110 ? 20.497 -13.024 -12.584 1.00 84.38 110 SER A O 1
ATOM 857 N N . SER A 1 111 ? 19.922 -11.309 -11.241 1.00 81.31 111 SER A N 1
ATOM 858 C CA . SER A 1 111 ? 20.955 -10.381 -11.708 1.00 81.31 111 SER A CA 1
ATOM 859 C C . SER A 1 111 ? 22.276 -10.553 -10.956 1.00 81.31 111 SER A C 1
ATOM 861 O O . SER A 1 111 ? 23.339 -10.520 -11.570 1.00 81.31 111 SER A O 1
ATOM 863 N N . ASN A 1 112 ? 22.228 -10.717 -9.629 1.00 83.75 112 ASN A N 1
ATOM 864 C CA . ASN A 1 112 ? 23.415 -10.913 -8.798 1.00 83.75 112 ASN A CA 1
ATOM 865 C C . ASN A 1 112 ? 23.063 -11.734 -7.542 1.00 83.75 112 ASN A C 1
ATOM 867 O O . ASN A 1 112 ? 22.634 -11.155 -6.540 1.00 83.75 112 ASN A O 1
ATOM 871 N N . PRO A 1 113 ? 23.190 -13.071 -7.583 1.00 82.31 113 PRO A N 1
ATOM 872 C CA . PRO A 1 113 ? 22.793 -13.918 -6.468 1.00 82.31 113 PRO A CA 1
ATOM 873 C C . PRO A 1 113 ? 23.719 -13.725 -5.258 1.00 82.31 113 PRO A C 1
ATOM 875 O O . PRO A 1 113 ? 24.911 -14.013 -5.316 1.00 82.31 113 PRO A O 1
ATOM 878 N N . ASP A 1 114 ? 23.140 -13.297 -4.136 1.00 89.94 114 ASP A N 1
ATOM 879 C CA . ASP A 1 114 ? 23.799 -13.154 -2.832 1.00 89.94 114 ASP A CA 1
ATOM 880 C C . ASP A 1 114 ? 23.040 -13.995 -1.793 1.00 89.94 114 ASP A C 1
ATOM 882 O O . ASP A 1 114 ? 21.807 -14.039 -1.796 1.00 89.94 114 ASP A O 1
ATOM 886 N N . THR A 1 115 ? 23.759 -14.642 -0.871 1.00 88.81 115 THR A N 1
ATOM 887 C CA . THR A 1 115 ? 23.206 -15.359 0.291 1.00 88.81 115 THR A CA 1
ATOM 888 C C . THR A 1 115 ? 22.164 -14.519 1.026 1.00 88.81 115 THR A C 1
ATOM 890 O O . THR A 1 115 ? 21.120 -15.035 1.426 1.00 88.81 115 THR A O 1
ATOM 893 N N . ARG A 1 116 ? 22.398 -13.208 1.157 1.00 91.25 116 ARG A N 1
ATOM 894 C CA . ARG A 1 116 ? 21.431 -12.292 1.769 1.00 91.25 116 ARG A CA 1
ATOM 895 C C . ARG A 1 116 ? 20.107 -12.233 1.000 1.00 91.25 116 ARG A C 1
ATOM 897 O O . ARG A 1 116 ? 19.050 -12.268 1.626 1.00 91.25 116 ARG A O 1
ATOM 904 N N . LEU A 1 117 ? 20.153 -12.183 -0.332 1.00 90.69 117 LEU A N 1
ATOM 905 C CA . LEU A 1 117 ? 18.960 -12.131 -1.182 1.00 90.69 117 LEU A CA 1
ATOM 906 C C . LEU A 1 117 ? 18.154 -13.433 -1.118 1.00 90.69 117 LEU A C 1
ATOM 908 O O . LEU A 1 117 ? 16.928 -13.378 -1.135 1.00 90.69 117 LEU A O 1
ATOM 912 N N . TYR A 1 118 ? 18.809 -14.590 -0.969 1.00 92.69 118 TYR A N 1
ATOM 913 C CA . TYR A 1 118 ? 18.107 -15.859 -0.735 1.00 92.69 118 TYR A CA 1
ATOM 914 C C . TYR A 1 118 ? 17.330 -15.856 0.589 1.00 92.69 118 TYR A C 1
ATOM 916 O O . TYR A 1 118 ? 16.194 -16.329 0.635 1.00 92.69 118 TYR A O 1
ATOM 924 N N . ILE A 1 119 ? 17.912 -15.301 1.659 1.00 94.00 119 ILE A N 1
ATOM 925 C CA . ILE A 1 119 ? 17.236 -15.181 2.961 1.00 94.00 119 ILE A CA 1
ATOM 926 C C . ILE A 1 119 ? 16.064 -14.201 2.858 1.00 94.00 119 ILE A C 1
ATOM 928 O O . ILE A 1 119 ? 14.964 -14.524 3.299 1.00 94.00 119 ILE A O 1
ATOM 932 N N . GLU A 1 120 ? 16.272 -13.031 2.248 1.00 93.81 120 GLU A N 1
ATOM 933 C CA . GLU A 1 120 ? 15.210 -12.044 2.015 1.00 93.81 120 GLU A CA 1
ATOM 934 C C . GLU A 1 120 ? 14.053 -12.650 1.212 1.00 93.81 120 GLU A C 1
ATOM 936 O O . GLU A 1 120 ? 12.898 -12.539 1.623 1.00 93.81 120 GLU A O 1
ATOM 941 N N . PHE A 1 121 ? 14.358 -13.374 0.133 1.00 93.94 121 PHE A N 1
ATOM 942 C CA . PHE A 1 121 ? 13.364 -14.083 -0.668 1.00 93.94 121 PHE A CA 1
ATOM 943 C C . PHE A 1 121 ? 12.585 -15.116 0.161 1.00 93.94 121 PHE A C 1
ATOM 945 O O . PHE A 1 121 ? 11.356 -15.145 0.108 1.00 93.94 121 PHE A O 1
ATOM 952 N N . GLY A 1 122 ? 13.275 -15.935 0.964 1.00 95.38 122 GLY A N 1
ATOM 953 C CA . GLY A 1 122 ? 12.638 -16.924 1.838 1.00 95.38 122 GLY A CA 1
ATOM 954 C C . GLY A 1 122 ? 11.734 -16.293 2.903 1.00 95.38 122 GLY A C 1
ATOM 955 O O . GLY A 1 122 ? 10.632 -16.787 3.149 1.00 95.38 122 GLY A O 1
ATOM 956 N N . VAL A 1 123 ? 12.163 -15.172 3.492 1.00 96.31 123 VAL A N 1
ATOM 957 C CA . VAL A 1 123 ? 11.376 -14.408 4.472 1.00 96.31 123 VAL A CA 1
ATOM 958 C C . VAL A 1 123 ? 10.115 -13.833 3.835 1.00 96.31 123 VAL A C 1
ATOM 960 O O . VAL A 1 123 ? 9.047 -13.956 4.430 1.00 96.31 123 VAL A O 1
ATOM 963 N N . ILE A 1 124 ? 10.193 -13.270 2.625 1.00 96.25 124 ILE A N 1
ATOM 964 C CA . ILE A 1 124 ? 9.002 -12.786 1.912 1.00 96.25 124 ILE A CA 1
ATOM 965 C C . ILE A 1 124 ? 8.076 -13.954 1.560 1.00 96.25 124 ILE A C 1
ATOM 967 O O . ILE A 1 124 ? 6.871 -13.864 1.782 1.00 96.25 124 ILE A O 1
ATOM 971 N N . ALA A 1 125 ? 8.616 -15.065 1.055 1.00 95.94 125 ALA A N 1
ATOM 972 C CA . ALA A 1 125 ? 7.820 -16.220 0.647 1.00 95.94 125 ALA A CA 1
ATOM 973 C C . ALA A 1 125 ? 7.006 -16.795 1.815 1.00 95.94 125 ALA A C 1
ATOM 975 O O . ALA A 1 125 ? 5.783 -16.888 1.734 1.00 95.94 125 ALA A O 1
ATOM 976 N N . ILE A 1 126 ? 7.662 -17.118 2.932 1.00 97.19 126 ILE A N 1
ATOM 977 C CA . ILE A 1 126 ? 6.983 -17.650 4.122 1.00 97.19 126 ILE A CA 1
ATOM 978 C C . ILE A 1 126 ? 6.106 -16.567 4.757 1.00 97.19 126 ILE A C 1
ATOM 980 O O . ILE A 1 126 ? 4.957 -16.820 5.118 1.00 97.19 126 ILE A O 1
ATOM 984 N N . GLY A 1 127 ? 6.631 -15.348 4.864 1.00 96.81 127 GLY A N 1
ATOM 985 C CA . GLY A 1 127 ? 5.940 -14.214 5.458 1.00 96.81 127 GLY A CA 1
ATOM 986 C C . GLY A 1 127 ? 4.638 -13.868 4.753 1.00 96.81 127 GLY A C 1
ATOM 987 O O . GLY A 1 127 ? 3.640 -13.647 5.423 1.00 96.81 127 GLY A O 1
ATOM 988 N N . SER A 1 128 ? 4.612 -13.875 3.420 1.00 96.38 128 SER A N 1
ATOM 989 C CA . SER A 1 128 ? 3.409 -13.583 2.633 1.00 96.38 128 SER A CA 1
ATOM 990 C C . SER A 1 128 ? 2.281 -14.584 2.895 1.00 96.38 128 SER A C 1
ATOM 992 O O . SER A 1 128 ? 1.135 -14.170 3.047 1.00 96.38 128 SER A O 1
ATOM 994 N N . LEU A 1 129 ? 2.597 -15.877 3.040 1.00 97.06 129 LEU A N 1
ATOM 995 C CA . LEU A 1 129 ? 1.623 -16.915 3.393 1.00 97.06 129 LEU A CA 1
ATOM 996 C C . LEU A 1 129 ? 1.072 -16.712 4.806 1.00 97.06 129 LEU A C 1
ATOM 998 O O . LEU A 1 129 ? -0.135 -16.818 5.022 1.00 97.06 129 LEU A O 1
ATOM 1002 N N . VAL A 1 130 ? 1.950 -16.393 5.761 1.00 97.94 130 VAL A N 1
ATOM 1003 C CA . VAL A 1 130 ? 1.556 -16.099 7.145 1.00 97.94 130 VAL A CA 1
ATOM 1004 C C . VAL A 1 130 ? 0.671 -14.855 7.187 1.00 97.94 130 VAL A C 1
ATOM 1006 O O . VAL A 1 130 ? -0.412 -14.897 7.757 1.00 97.94 130 VAL A O 1
ATOM 1009 N N . VAL A 1 131 ? 1.088 -13.766 6.541 1.00 96.94 131 VAL A N 1
ATOM 1010 C CA . VAL A 1 131 ? 0.321 -12.518 6.453 1.00 96.94 131 VAL A CA 1
ATOM 1011 C C . VAL A 1 131 ? -1.042 -12.769 5.812 1.00 96.94 131 VAL A C 1
ATOM 1013 O O . VAL A 1 131 ? -2.043 -12.363 6.392 1.00 96.94 131 VAL A O 1
ATOM 1016 N N . TYR A 1 132 ? -1.105 -13.485 4.685 1.00 96.38 132 TYR A N 1
ATOM 1017 C CA . TYR A 1 132 ? -2.367 -13.853 4.038 1.00 96.38 132 TYR A CA 1
ATOM 1018 C C . TYR A 1 132 ? -3.295 -14.615 4.994 1.00 96.38 132 TYR A C 1
ATOM 1020 O O . TYR A 1 132 ? -4.448 -14.231 5.177 1.00 96.38 132 TYR A O 1
ATOM 1028 N N . PHE A 1 133 ? -2.778 -15.638 5.679 1.00 96.75 133 PHE A N 1
ATOM 1029 C CA . PHE A 1 133 ? -3.556 -16.391 6.661 1.00 96.75 133 PHE A CA 1
ATOM 1030 C C . PHE A 1 133 ? -4.068 -15.509 7.813 1.00 96.75 133 PHE A C 1
ATOM 1032 O O . PHE A 1 133 ? -5.221 -15.632 8.218 1.00 96.75 133 PHE A O 1
ATOM 1039 N N . LEU A 1 134 ? -3.244 -14.599 8.341 1.00 96.31 134 LEU A N 1
ATOM 1040 C CA . LEU A 1 134 ? -3.652 -13.693 9.421 1.00 96.31 134 LEU A CA 1
ATOM 1041 C C . LEU A 1 134 ? -4.706 -12.681 8.952 1.00 96.31 134 LEU A C 1
ATOM 1043 O O . LEU A 1 134 ? -5.604 -12.352 9.724 1.00 96.31 134 LEU A O 1
ATOM 1047 N N . VAL A 1 135 ? -4.631 -12.212 7.704 1.00 95.06 135 VAL A N 1
ATOM 1048 C CA . VAL A 1 135 ? -5.659 -11.349 7.102 1.00 95.06 135 VAL A CA 1
ATOM 1049 C C . VAL A 1 135 ? -6.997 -12.076 7.006 1.00 95.06 135 VAL A C 1
ATOM 1051 O O . VAL A 1 135 ? -8.012 -11.526 7.421 1.00 95.06 135 VAL A O 1
ATOM 1054 N N . GLU A 1 136 ? -7.002 -13.332 6.565 1.00 92.50 136 GLU A N 1
ATOM 1055 C CA . GLU A 1 136 ? -8.210 -14.171 6.532 1.00 92.50 136 GLU A CA 1
ATOM 1056 C C . GLU A 1 136 ? -8.803 -14.386 7.936 1.00 92.50 136 GLU A C 1
ATOM 1058 O O . GLU A 1 136 ? -10.020 -14.361 8.133 1.00 92.50 136 GLU A O 1
ATOM 1063 N N . VAL A 1 137 ? -7.952 -14.572 8.951 1.00 91.62 137 VAL A N 1
ATOM 1064 C CA . VAL A 1 137 ? -8.399 -14.643 10.352 1.00 91.62 137 VAL A CA 1
ATOM 1065 C C . VAL A 1 137 ? -9.028 -13.319 10.789 1.00 91.62 137 VAL A C 1
ATOM 1067 O O . VAL A 1 137 ? -10.095 -13.331 11.405 1.00 91.62 137 VAL A O 1
ATOM 1070 N N . LEU A 1 138 ? -8.400 -12.188 10.459 1.00 90.44 138 LEU A N 1
ATOM 1071 C CA . LEU A 1 138 ? -8.912 -10.855 10.769 1.00 90.44 138 LEU A CA 1
ATOM 1072 C C . LEU A 1 138 ? -10.275 -10.604 10.108 1.00 90.44 138 LEU A C 1
ATOM 1074 O O . LEU A 1 138 ? -11.187 -10.123 10.775 1.00 90.44 138 LEU A O 1
ATOM 1078 N N . GLU A 1 139 ? -10.449 -10.992 8.844 1.00 88.12 139 GLU A N 1
ATOM 1079 C CA . GLU A 1 139 ? -11.728 -10.889 8.132 1.00 88.12 139 GLU A CA 1
ATOM 1080 C C . GLU A 1 139 ? -12.826 -11.718 8.812 1.00 88.12 139 GLU A C 1
ATOM 1082 O O . GLU A 1 139 ? -13.949 -11.249 9.015 1.00 88.12 139 GLU A O 1
ATOM 1087 N N . ARG A 1 140 ? -12.509 -12.951 9.223 1.00 85.06 140 ARG A N 1
ATOM 1088 C CA . ARG A 1 140 ? -13.458 -13.814 9.944 1.00 85.06 140 ARG A CA 1
ATOM 1089 C C . ARG A 1 140 ? -13.857 -13.223 11.289 1.00 85.06 140 ARG A C 1
ATOM 1091 O O . ARG A 1 140 ? -15.019 -13.333 11.673 1.00 85.06 140 ARG A O 1
ATOM 1098 N N . ILE A 1 141 ? -12.916 -12.623 12.011 1.00 83.06 141 ILE A N 1
ATOM 1099 C CA . ILE A 1 141 ? -13.195 -11.901 13.254 1.00 83.06 141 ILE A CA 1
ATOM 1100 C C . ILE A 1 141 ? -14.139 -10.741 12.932 1.00 83.06 141 ILE A C 1
ATOM 1102 O O . ILE A 1 141 ? -15.254 -10.708 13.449 1.00 83.06 141 ILE A O 1
ATOM 1106 N N . GLU A 1 142 ? -13.772 -9.859 12.006 1.00 79.69 142 GLU A N 1
ATOM 1107 C CA . GLU A 1 142 ? -14.596 -8.706 11.646 1.00 79.69 142 GLU A CA 1
ATOM 1108 C C . GLU A 1 142 ? -16.043 -9.105 11.316 1.00 79.69 142 GLU A C 1
ATOM 1110 O O . GLU A 1 142 ? -16.980 -8.616 11.945 1.00 79.69 142 GLU A O 1
ATOM 1115 N N . ASN A 1 143 ? -16.243 -10.071 10.419 1.00 77.25 143 ASN A N 1
ATOM 1116 C CA . ASN A 1 143 ? -17.577 -10.507 10.000 1.00 77.25 143 ASN A CA 1
ATOM 1117 C C . ASN A 1 143 ? -18.429 -11.075 11.154 1.00 77.25 143 ASN A C 1
ATOM 1119 O O . ASN A 1 143 ? -19.649 -10.883 11.180 1.00 77.25 143 ASN A O 1
ATOM 1123 N N . ASN A 1 144 ? -17.804 -11.745 12.126 1.00 67.62 144 ASN A N 1
ATOM 1124 C CA . ASN A 1 144 ? -18.499 -12.334 13.273 1.00 67.62 144 ASN A CA 1
ATOM 1125 C C . ASN A 1 144 ? -18.770 -11.323 14.404 1.00 67.62 144 ASN A C 1
ATOM 1127 O O . ASN A 1 144 ? -19.759 -11.471 15.120 1.00 67.62 144 ASN A O 1
ATOM 1131 N N . PHE A 1 145 ? -17.937 -10.288 14.561 1.00 59.00 145 PHE A N 1
ATOM 1132 C CA . PHE A 1 145 ? -18.040 -9.308 15.654 1.00 59.00 145 PHE A CA 1
ATOM 1133 C C . PHE A 1 145 ? -18.704 -7.973 15.250 1.00 59.00 145 PHE A C 1
ATOM 1135 O O . PHE A 1 145 ? -19.284 -7.289 16.103 1.00 59.00 145 PHE A O 1
ATOM 1142 N N . ILE A 1 146 ? -18.654 -7.584 13.968 1.00 53.03 146 ILE A N 1
ATOM 1143 C CA . ILE A 1 146 ? -19.078 -6.253 13.482 1.00 53.03 146 ILE A CA 1
ATOM 1144 C C . ILE A 1 146 ? -20.537 -6.186 13.042 1.00 53.03 146 ILE A C 1
ATOM 1146 O O . ILE A 1 146 ? -21.107 -5.096 13.018 1.00 53.03 146 ILE A O 1
ATOM 1150 N N . SER A 1 147 ? -21.219 -7.317 12.851 1.00 39.53 147 SER A N 1
ATOM 1151 C CA . SER A 1 147 ? -22.672 -7.300 12.610 1.00 39.53 147 SER A CA 1
ATOM 1152 C C . SER A 1 147 ? -23.499 -6.743 13.788 1.00 39.53 147 SER A C 1
ATOM 1154 O O . SER A 1 147 ? -24.716 -6.624 13.664 1.00 39.53 147 SER A O 1
ATOM 1156 N N . MET A 1 148 ? -22.872 -6.349 14.911 1.00 37.69 148 MET A N 1
ATOM 1157 C CA . MET A 1 148 ? -23.576 -5.867 16.104 1.00 37.69 148 MET A CA 1
ATOM 1158 C C . MET A 1 148 ? -23.018 -4.590 16.779 1.00 37.69 148 MET A C 1
ATOM 1160 O O . MET A 1 148 ? -23.631 -4.139 17.741 1.00 37.69 148 MET A O 1
ATOM 1164 N N . SER A 1 149 ? -21.894 -3.981 16.359 1.00 42.38 149 SER A N 1
ATOM 1165 C CA . SER A 1 149 ? -21.118 -3.145 17.310 1.00 42.38 149 SER A CA 1
ATOM 1166 C C . SER A 1 149 ? -20.670 -1.723 16.928 1.00 42.38 149 SER A C 1
ATOM 1168 O O . SER A 1 149 ? -20.151 -1.061 17.827 1.00 42.38 149 SER A O 1
ATOM 1170 N N . LEU A 1 150 ? -20.886 -1.194 15.712 1.00 44.03 150 LEU A N 1
ATOM 1171 C CA . LEU A 1 150 ? -20.361 0.143 15.336 1.00 44.03 150 LEU A CA 1
ATOM 1172 C C . LEU A 1 150 ? -21.342 1.087 14.612 1.00 44.03 150 LEU A C 1
ATOM 1174 O O . LEU A 1 150 ? -20.913 2.040 13.962 1.00 44.03 150 LEU A O 1
ATOM 1178 N N . GLU A 1 151 ? -22.656 0.923 14.784 1.00 39.50 151 GLU A N 1
ATOM 1179 C CA . GLU A 1 151 ? -23.494 2.127 14.758 1.00 39.50 151 GLU A CA 1
ATOM 1180 C C . GLU A 1 151 ? -23.185 2.885 16.047 1.00 39.50 151 GLU A C 1
ATOM 1182 O O . GLU A 1 151 ? -23.564 2.462 17.139 1.00 39.50 151 GLU A O 1
ATOM 1187 N N . ILE A 1 152 ? -22.436 3.981 15.921 1.00 44.41 152 ILE A N 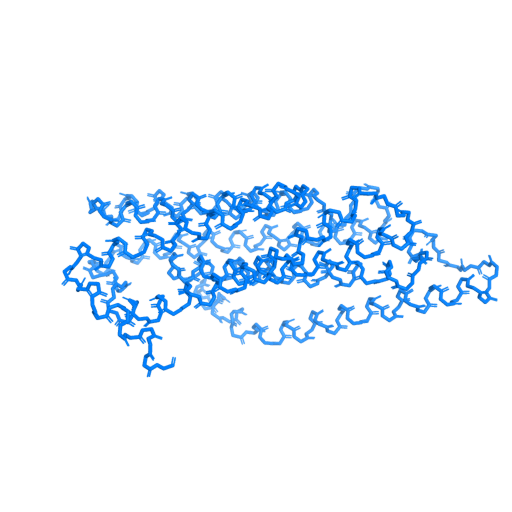1
ATOM 1188 C CA . ILE A 1 152 ? -22.291 4.997 16.962 1.00 44.41 152 ILE A CA 1
ATOM 1189 C C . ILE A 1 152 ? -23.710 5.451 17.314 1.00 44.41 152 ILE A C 1
ATOM 1191 O O . ILE A 1 152 ? -24.277 6.346 16.689 1.00 44.41 152 ILE A O 1
ATOM 1195 N N . LYS A 1 153 ? -24.319 4.788 18.296 1.00 38.12 153 LYS A N 1
ATOM 1196 C CA . LYS A 1 153 ? -25.599 5.166 18.876 1.00 38.12 153 LYS A CA 1
ATOM 1197 C C . LYS A 1 153 ? -25.339 6.308 19.847 1.00 38.12 153 LYS A C 1
ATOM 1199 O O . LYS A 1 153 ? -25.529 6.158 21.044 1.00 38.12 153 LYS A O 1
ATOM 1204 N N . ASP A 1 154 ? -24.884 7.440 19.318 1.00 37.34 154 ASP A N 1
ATOM 1205 C CA . ASP A 1 154 ? -24.821 8.680 20.072 1.00 37.34 154 ASP A CA 1
ATOM 1206 C C . ASP A 1 154 ? -25.203 9.888 19.213 1.00 37.34 154 ASP A C 1
ATOM 1208 O O . ASP A 1 154 ? -24.743 10.073 18.090 1.00 37.34 154 ASP A O 1
ATOM 1212 N N . SER A 1 155 ? -26.124 10.668 19.785 1.00 40.38 155 SER A N 1
ATOM 1213 C CA . SER A 1 155 ? -26.828 11.870 19.309 1.00 40.38 155 SER A CA 1
ATOM 1214 C C . SER A 1 155 ? -26.608 12.362 17.848 1.00 40.38 155 SER A C 1
ATOM 1216 O O . SER A 1 155 ? -25.501 12.744 17.458 1.00 40.38 155 SER A O 1
ATOM 1218 N N . PRO A 1 156 ? -27.692 12.556 17.059 1.00 49.62 156 PRO A N 1
ATOM 1219 C CA . PRO A 1 156 ? -27.644 12.813 15.607 1.00 49.62 156 PRO A CA 1
ATOM 1220 C C . PRO A 1 156 ? -26.923 14.104 15.171 1.00 49.62 156 PRO A C 1
ATOM 1222 O O . PRO A 1 156 ? -26.631 14.275 13.991 1.00 49.62 156 PRO A O 1
ATOM 1225 N N . LYS A 1 157 ? -26.632 15.033 16.092 1.00 46.28 157 LYS A N 1
ATOM 1226 C CA . LYS A 1 157 ? -25.937 16.298 15.784 1.00 46.28 157 LYS A CA 1
ATOM 1227 C C . LYS A 1 157 ? -24.418 16.237 15.983 1.00 46.28 157 LYS A C 1
ATOM 1229 O O . LYS A 1 157 ? -23.703 16.897 15.233 1.00 46.28 157 LYS A O 1
ATOM 1234 N N . LYS A 1 158 ? -23.914 15.458 16.952 1.00 50.94 158 LYS A N 1
ATOM 1235 C CA . LYS A 1 158 ? -22.462 15.291 17.165 1.00 50.94 158 LYS A CA 1
ATOM 1236 C C . LYS A 1 158 ? -21.854 14.368 16.106 1.00 50.94 158 LYS A C 1
ATOM 1238 O O . LYS A 1 158 ? -20.791 14.686 15.582 1.00 50.94 158 LYS A O 1
ATOM 1243 N N . SER A 1 159 ? -22.563 13.309 15.703 1.00 61.97 159 SER A N 1
ATOM 1244 C CA . SER A 1 159 ? -22.090 12.400 14.647 1.00 61.97 159 SER A CA 1
ATOM 1245 C C . SER A 1 159 ? -21.992 13.071 13.267 1.00 61.97 159 SER A C 1
ATOM 1247 O O . SER A 1 159 ? -21.063 12.787 12.515 1.00 61.97 159 SER A O 1
ATOM 1249 N N . ALA A 1 160 ? -22.877 14.026 12.955 1.00 66.62 160 ALA A N 1
ATOM 1250 C CA . ALA A 1 160 ? -22.884 14.722 11.667 1.00 66.62 160 ALA A CA 1
ATOM 1251 C C . ALA A 1 160 ? -21.672 15.654 11.458 1.00 66.62 160 ALA A C 1
ATOM 1253 O O . ALA A 1 160 ? -21.100 15.677 10.369 1.00 66.62 160 ALA A O 1
ATOM 1254 N N . LEU A 1 161 ? -21.247 16.397 12.491 1.00 67.62 161 LEU A N 1
ATOM 1255 C CA . LEU A 1 161 ? -20.049 17.248 12.412 1.00 67.62 161 LEU A CA 1
ATOM 1256 C C . LEU A 1 161 ? -18.768 16.410 12.308 1.00 67.62 161 LEU A C 1
ATOM 1258 O O . LEU A 1 161 ? -17.899 16.724 11.498 1.00 67.62 161 LEU A O 1
ATOM 1262 N N . LEU A 1 162 ? -18.678 15.320 13.077 1.00 70.88 162 LEU A N 1
ATOM 1263 C CA . LEU A 1 162 ? -17.559 14.373 13.019 1.00 70.88 162 LEU A CA 1
ATOM 1264 C C . LEU A 1 162 ? -17.441 13.745 11.621 1.00 70.88 162 LEU A C 1
ATOM 1266 O O . LEU A 1 162 ? -16.355 13.718 11.043 1.00 70.88 162 LEU A O 1
ATOM 1270 N N . ALA A 1 163 ? -18.568 13.319 11.042 1.00 74.62 163 ALA A N 1
ATOM 1271 C CA . ALA A 1 163 ? -18.619 12.798 9.679 1.00 74.62 163 ALA A CA 1
ATOM 1272 C C . ALA A 1 163 ? -18.209 13.854 8.639 1.00 74.62 163 ALA A C 1
ATOM 1274 O O . ALA A 1 163 ? -17.472 13.546 7.705 1.00 74.62 163 ALA A O 1
ATOM 1275 N N . TYR A 1 164 ? -18.631 15.110 8.809 1.00 79.88 164 TYR A N 1
ATOM 1276 C CA . TYR A 1 164 ? -18.247 16.197 7.906 1.00 79.88 164 TYR A CA 1
ATOM 1277 C C . TYR A 1 164 ? -16.735 16.464 7.924 1.00 79.88 164 TYR A C 1
ATOM 1279 O O . TYR A 1 164 ? -16.113 16.539 6.863 1.00 79.88 164 TYR A O 1
ATOM 1287 N N . VAL A 1 165 ? -16.131 16.556 9.115 1.00 81.38 165 VAL A N 1
ATOM 1288 C CA . VAL A 1 165 ? -14.680 16.755 9.272 1.00 81.38 165 VAL A CA 1
ATOM 1289 C C . VAL A 1 165 ? -13.904 15.580 8.678 1.00 81.38 165 VAL A C 1
ATOM 1291 O O . VAL A 1 165 ? -12.958 15.805 7.925 1.00 81.38 165 VAL A O 1
ATOM 1294 N N . LYS A 1 166 ? -14.339 14.340 8.941 1.00 81.94 166 LYS A N 1
ATOM 1295 C CA . LYS A 1 166 ? -13.745 13.129 8.357 1.00 81.94 166 LYS A CA 1
ATOM 1296 C C . LYS A 1 166 ? -13.725 13.193 6.826 1.00 81.94 166 LYS A C 1
ATOM 1298 O O . LYS A 1 166 ? -12.663 13.051 6.228 1.00 81.94 166 LYS A O 1
ATOM 1303 N N . ASN A 1 167 ? -14.869 13.481 6.206 1.00 84.62 167 ASN A N 1
ATOM 1304 C CA . ASN A 1 167 ? -14.995 13.547 4.746 1.00 84.62 167 ASN A CA 1
ATOM 1305 C C . ASN A 1 167 ? -14.120 14.649 4.129 1.00 84.62 167 ASN A C 1
ATOM 1307 O O . ASN A 1 167 ? -13.576 14.478 3.039 1.00 84.62 167 ASN A O 1
ATOM 1311 N N . TYR A 1 168 ? -13.976 15.790 4.812 1.00 87.75 168 TYR A N 1
ATOM 1312 C CA . TYR A 1 168 ? -13.112 16.874 4.347 1.00 87.75 168 TYR A CA 1
ATOM 1313 C C . TYR A 1 168 ? -11.627 16.496 4.412 1.00 87.75 168 TYR A C 1
ATOM 1315 O O . TYR A 1 168 ? -10.891 16.708 3.448 1.00 87.75 168 TYR A O 1
ATOM 1323 N N . LEU A 1 169 ? -11.190 15.913 5.532 1.00 86.56 169 LEU A N 1
ATOM 1324 C CA . LEU A 1 169 ? -9.814 15.447 5.704 1.00 86.56 169 LEU A CA 1
ATOM 1325 C C . LEU A 1 169 ? -9.453 14.368 4.676 1.00 86.56 169 LEU A C 1
ATOM 1327 O O . LEU A 1 169 ? -8.343 14.357 4.151 1.00 86.56 169 LEU A O 1
ATOM 1331 N N . GLU A 1 170 ? -10.395 13.486 4.360 1.00 84.56 170 GLU A N 1
ATOM 1332 C CA . GLU A 1 170 ? -10.193 12.447 3.360 1.00 84.56 170 GLU A CA 1
ATOM 1333 C C . GLU A 1 170 ? -10.078 13.030 1.951 1.00 84.56 170 GLU A C 1
ATOM 1335 O O . GLU A 1 170 ? -9.159 12.679 1.214 1.00 84.56 170 GLU A O 1
ATOM 1340 N N . LEU A 1 171 ? -10.961 13.964 1.580 1.00 90.56 171 LEU A N 1
ATOM 1341 C CA . LEU A 1 171 ? -10.856 14.661 0.301 1.00 90.56 171 LEU A CA 1
ATOM 1342 C C . LEU A 1 171 ? -9.483 15.334 0.159 1.00 90.56 171 LEU A C 1
ATOM 1344 O O . LEU A 1 171 ? -8.863 15.248 -0.901 1.00 90.56 171 LEU A O 1
ATOM 1348 N N . LEU A 1 172 ? -8.989 15.961 1.230 1.00 92.12 172 LEU A N 1
ATOM 1349 C CA . LEU A 1 172 ? -7.655 16.554 1.265 1.00 92.12 1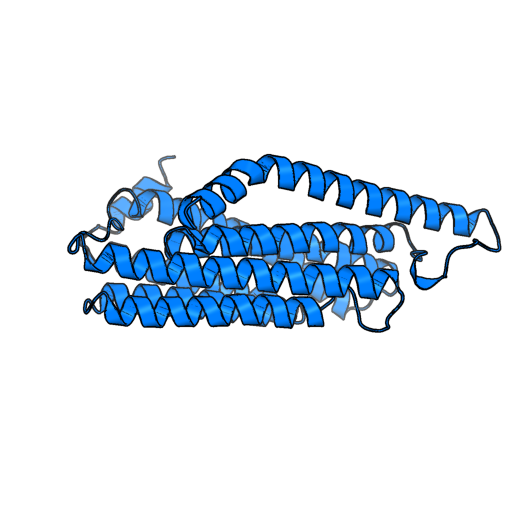72 LEU A CA 1
ATOM 1350 C C . LEU A 1 172 ? -6.568 15.492 1.051 1.00 92.12 172 LEU A C 1
ATOM 1352 O O . LEU A 1 172 ? -5.680 15.704 0.225 1.00 92.12 172 LEU A O 1
ATOM 1356 N N . LEU A 1 173 ? -6.653 14.345 1.730 1.00 92.31 173 LEU A N 1
ATOM 1357 C CA . LEU A 1 173 ? -5.697 13.245 1.577 1.00 92.31 173 LEU A CA 1
ATOM 1358 C C . LEU A 1 173 ? -5.694 12.677 0.148 1.00 92.31 173 LEU A C 1
ATOM 1360 O O . LEU A 1 173 ? -4.623 12.471 -0.422 1.00 92.31 173 LEU A O 1
ATOM 1364 N N . ILE A 1 174 ? -6.870 12.490 -0.460 1.00 92.44 174 ILE A N 1
ATOM 1365 C CA . ILE A 1 174 ? -7.013 12.046 -1.855 1.00 92.44 174 ILE A CA 1
ATOM 1366 C C . ILE A 1 174 ? -6.364 13.056 -2.802 1.00 92.44 174 ILE A C 1
ATOM 1368 O O . ILE A 1 174 ? -5.577 12.670 -3.665 1.00 92.44 174 ILE A O 1
ATOM 1372 N N . LEU A 1 175 ? -6.663 14.349 -2.648 1.00 94.31 175 LEU A N 1
ATOM 1373 C CA . LEU A 1 175 ? -6.095 15.400 -3.496 1.00 94.31 175 LEU A CA 1
ATOM 1374 C C . LEU A 1 175 ? -4.572 15.483 -3.350 1.00 94.31 175 LEU A C 1
ATOM 1376 O O . LEU A 1 175 ? -3.868 15.568 -4.356 1.00 94.31 175 LEU A O 1
ATOM 1380 N N . ALA A 1 176 ? -4.061 15.402 -2.120 1.00 94.94 176 ALA A N 1
ATOM 1381 C CA . ALA A 1 176 ? -2.629 15.386 -1.847 1.00 94.94 176 ALA A CA 1
ATOM 1382 C C . ALA A 1 176 ? -1.948 14.165 -2.486 1.00 94.94 176 ALA A C 1
ATOM 1384 O O . ALA A 1 176 ? -0.914 14.306 -3.140 1.00 94.94 176 ALA A O 1
ATOM 1385 N N . PHE A 1 177 ? -2.549 12.979 -2.364 1.00 95.25 177 PHE A N 1
ATOM 1386 C CA . PHE A 1 177 ? -2.020 11.752 -2.955 1.00 95.25 177 PHE A CA 1
ATOM 1387 C C . PHE A 1 177 ? -2.047 11.774 -4.487 1.00 95.25 177 PHE A C 1
ATOM 1389 O O . PHE A 1 177 ? -1.074 11.361 -5.122 1.00 95.25 177 PHE A O 1
ATOM 1396 N N . LEU A 1 178 ? -3.121 12.284 -5.095 1.00 94.38 178 LEU A N 1
ATOM 1397 C CA . LEU A 1 178 ? -3.205 12.452 -6.547 1.00 94.38 178 LEU A CA 1
ATOM 1398 C C . LEU A 1 178 ? -2.158 13.450 -7.049 1.00 94.38 178 LEU A C 1
ATOM 1400 O O . LEU A 1 178 ? -1.453 13.151 -8.011 1.00 94.38 178 LEU A O 1
ATOM 1404 N N . GLY A 1 179 ? -2.005 14.593 -6.374 1.00 95.88 179 GLY A N 1
ATOM 1405 C CA . GLY A 1 179 ? -0.977 15.583 -6.698 1.00 95.88 179 GLY A CA 1
ATOM 1406 C C . GLY A 1 179 ? 0.434 14.995 -6.624 1.00 95.88 179 GLY A C 1
ATOM 1407 O O . GLY A 1 179 ? 1.211 15.132 -7.569 1.00 95.88 179 GLY A O 1
ATOM 1408 N N . LEU A 1 180 ? 0.737 14.262 -5.549 1.00 95.75 180 LEU A N 1
ATOM 1409 C CA . LEU A 1 180 ? 2.011 13.564 -5.375 1.00 95.75 180 LEU A CA 1
ATOM 1410 C C . LEU A 1 180 ? 2.243 12.513 -6.472 1.00 95.75 180 LEU A C 1
ATOM 1412 O O . LEU A 1 180 ? 3.323 12.459 -7.059 1.00 95.75 180 LEU A O 1
ATOM 1416 N N . SER A 1 181 ? 1.235 11.693 -6.772 1.00 94.69 181 SER A N 1
ATOM 1417 C CA . SER A 1 181 ? 1.331 10.615 -7.764 1.00 94.69 181 SER A CA 1
ATOM 1418 C C . SER A 1 181 ? 1.529 11.144 -9.185 1.00 94.69 181 SER A C 1
ATOM 1420 O O . SER A 1 181 ? 2.306 10.570 -9.952 1.00 94.69 181 SER A O 1
ATOM 1422 N N . LEU A 1 182 ? 0.861 12.251 -9.530 1.00 94.62 182 LEU A N 1
ATOM 1423 C CA . LEU A 1 182 ? 1.036 12.937 -10.810 1.00 94.62 182 LEU A CA 1
ATOM 1424 C C . LEU A 1 182 ? 2.418 13.579 -10.910 1.00 94.62 182 LEU A C 1
ATOM 1426 O O . LEU A 1 182 ? 3.096 13.380 -11.914 1.00 94.62 182 LEU A O 1
ATOM 1430 N N . TYR A 1 183 ? 2.861 14.293 -9.871 1.00 95.19 183 TYR A N 1
ATOM 1431 C CA . TYR A 1 183 ? 4.191 14.902 -9.844 1.00 95.19 183 TYR A CA 1
ATOM 1432 C C . TYR A 1 183 ? 5.288 13.849 -10.039 1.00 95.19 183 TYR A C 1
ATOM 1434 O O . TYR A 1 183 ? 6.116 13.986 -10.937 1.00 95.19 183 TYR A O 1
ATOM 1442 N N . GLN A 1 184 ? 5.252 12.758 -9.267 1.00 94.44 184 GLN A N 1
ATOM 1443 C CA . GLN A 1 184 ? 6.252 11.694 -9.365 1.00 94.44 184 GLN A CA 1
ATOM 1444 C C . GLN A 1 184 ? 6.228 10.992 -10.727 1.00 94.44 184 GLN A C 1
ATOM 1446 O O . GLN A 1 184 ? 7.293 10.693 -11.265 1.00 94.44 184 GLN A O 1
ATOM 1451 N N . GLY A 1 185 ? 5.042 10.746 -11.294 1.00 91.19 185 GLY A N 1
ATOM 1452 C CA . GLY A 1 185 ? 4.901 10.116 -12.608 1.00 91.19 185 GLY A CA 1
ATOM 1453 C C . GLY A 1 185 ? 5.396 11.007 -13.751 1.00 91.19 185 GLY A C 1
ATOM 1454 O O . GLY A 1 185 ? 6.193 10.566 -14.578 1.00 91.19 185 GLY A O 1
ATOM 1455 N N . ILE A 1 186 ? 4.978 12.277 -13.779 1.00 92.69 186 ILE A N 1
ATOM 1456 C CA . ILE A 1 186 ? 5.373 13.240 -14.819 1.00 92.69 186 ILE A CA 1
ATOM 1457 C C . ILE A 1 186 ? 6.870 13.540 -14.733 1.00 92.69 186 ILE A C 1
ATOM 1459 O O . ILE A 1 186 ? 7.551 13.540 -15.757 1.00 92.69 186 ILE A O 1
ATOM 1463 N N . ALA A 1 187 ? 7.406 13.759 -13.530 1.00 92.44 187 ALA A N 1
ATOM 1464 C CA . ALA A 1 187 ? 8.826 14.037 -13.349 1.00 92.44 187 ALA A CA 1
ATOM 1465 C C . ALA A 1 187 ? 9.701 12.842 -13.766 1.00 92.44 187 ALA A C 1
ATOM 1467 O O . ALA A 1 187 ? 10.752 13.038 -14.382 1.00 92.44 187 ALA A O 1
ATOM 1468 N N . TRP A 1 188 ? 9.234 11.610 -13.530 1.00 90.25 188 TRP A N 1
ATOM 1469 C CA . TRP A 1 188 ? 9.921 10.401 -13.988 1.00 90.25 188 TRP A CA 1
ATOM 1470 C C . TRP A 1 188 ? 9.937 10.299 -15.515 1.00 90.25 188 TRP A C 1
ATOM 1472 O O . TRP A 1 188 ? 10.992 10.070 -16.111 1.00 90.25 188 TRP A O 1
ATOM 1482 N N . LEU A 1 189 ? 8.801 10.569 -16.168 1.00 87.50 189 LEU A N 1
ATOM 1483 C CA . LEU A 1 189 ? 8.718 10.633 -17.631 1.00 87.50 189 LEU A CA 1
ATOM 1484 C C . LEU A 1 189 ? 9.622 11.733 -18.208 1.00 87.50 189 LEU A C 1
ATOM 1486 O O . LEU A 1 189 ? 10.319 11.497 -19.196 1.00 87.50 189 LEU A O 1
ATOM 1490 N N . ALA A 1 190 ? 9.679 12.896 -17.554 1.00 89.88 190 ALA A N 1
ATOM 1491 C CA . ALA A 1 190 ? 10.557 14.008 -17.918 1.00 89.88 190 ALA A CA 1
ATOM 1492 C C . ALA A 1 190 ? 12.047 13.714 -17.667 1.00 89.88 190 ALA A C 1
ATOM 1494 O O . ALA A 1 190 ? 12.911 14.381 -18.233 1.00 89.88 190 ALA A O 1
ATOM 1495 N N . GLY A 1 191 ? 12.378 12.683 -16.885 1.00 85.31 191 GLY A N 1
ATOM 1496 C CA . GLY A 1 191 ? 13.759 12.277 -16.642 1.00 85.31 191 GLY A CA 1
ATOM 1497 C C . GLY A 1 191 ? 14.433 12.897 -15.441 1.00 85.31 191 GLY A C 1
ATOM 1498 O O . GLY A 1 191 ? 15.663 12.933 -15.386 1.00 85.31 191 GLY A O 1
ATOM 1499 N N . VAL A 1 192 ? 13.653 13.401 -14.494 1.00 87.69 192 VAL A N 1
ATOM 1500 C CA . VAL A 1 192 ? 14.189 13.951 -13.257 1.00 87.69 192 VAL A CA 1
ATOM 1501 C C . VAL A 1 192 ? 14.736 12.799 -12.412 1.00 87.69 192 VAL A C 1
ATOM 1503 O O . VAL A 1 192 ? 14.021 11.857 -12.065 1.00 87.69 192 VAL A O 1
ATOM 1506 N N . HIS A 1 193 ? 16.022 12.858 -12.078 1.00 81.81 193 HIS A N 1
ATOM 1507 C CA . HIS A 1 193 ? 16.670 11.832 -11.264 1.00 81.81 193 HIS A CA 1
ATOM 1508 C C . HIS A 1 193 ? 16.005 11.735 -9.883 1.00 81.81 193 HIS A C 1
ATOM 1510 O O . HIS A 1 193 ? 15.628 12.744 -9.292 1.00 81.81 193 HIS A O 1
ATOM 1516 N N . GLY A 1 194 ? 15.849 10.513 -9.368 1.00 80.06 194 GLY A N 1
ATOM 1517 C CA . GLY A 1 194 ? 15.234 10.271 -8.057 1.00 80.06 194 GLY A CA 1
ATOM 1518 C C . GLY A 1 194 ? 13.704 10.382 -8.019 1.00 80.06 194 GLY A C 1
ATOM 1519 O O . GLY A 1 194 ? 13.120 10.253 -6.943 1.00 80.06 194 GLY A O 1
ATOM 1520 N N . THR A 1 195 ? 13.044 10.578 -9.164 1.00 85.94 195 THR A N 1
ATOM 1521 C CA . THR A 1 195 ? 11.575 10.608 -9.264 1.00 85.94 195 THR A CA 1
ATOM 1522 C C . THR A 1 195 ? 11.001 9.267 -9.729 1.00 85.94 195 THR A C 1
ATOM 1524 O O . THR A 1 195 ? 11.741 8.353 -10.095 1.00 85.94 195 THR A O 1
ATOM 1527 N N . GLY A 1 196 ? 9.678 9.123 -9.643 1.00 87.19 196 GLY A N 1
ATOM 1528 C CA . GLY A 1 196 ? 8.952 7.874 -9.879 1.00 87.19 196 GLY A CA 1
ATOM 1529 C C . GLY A 1 196 ? 8.363 7.288 -8.597 1.00 87.19 196 GLY A C 1
ATOM 1530 O O . GLY A 1 196 ? 8.458 7.869 -7.511 1.00 87.19 196 GLY A O 1
ATOM 1531 N N . TYR A 1 197 ? 7.738 6.122 -8.718 1.00 89.62 197 TYR A N 1
ATOM 1532 C CA . TYR A 1 197 ? 7.080 5.427 -7.607 1.00 89.62 197 TYR A CA 1
ATOM 1533 C C . TYR A 1 197 ? 8.089 4.598 -6.798 1.00 89.62 197 TYR A C 1
ATOM 1535 O O . TYR A 1 197 ? 8.015 3.373 -6.723 1.00 89.62 197 TYR A O 1
ATOM 1543 N N . ASN A 1 198 ? 9.087 5.289 -6.247 1.00 87.06 198 ASN A N 1
ATOM 1544 C CA . ASN A 1 198 ? 10.181 4.720 -5.466 1.00 87.06 198 ASN A CA 1
ATOM 1545 C C . ASN A 1 198 ? 9.907 4.783 -3.949 1.00 87.06 198 ASN A C 1
ATOM 1547 O O . ASN A 1 198 ? 8.830 5.170 -3.496 1.00 87.06 198 ASN A O 1
ATOM 1551 N N . THR A 1 199 ? 10.909 4.435 -3.141 1.00 87.69 199 THR A N 1
ATOM 1552 C CA . THR A 1 199 ? 10.815 4.466 -1.672 1.00 87.69 199 THR A CA 1
ATOM 1553 C C . THR A 1 199 ? 10.518 5.858 -1.110 1.00 87.69 199 THR A C 1
ATOM 1555 O O . THR A 1 199 ? 9.844 5.959 -0.089 1.00 87.69 199 THR A O 1
ATOM 1558 N N . ALA A 1 200 ? 10.964 6.938 -1.763 1.00 90.19 200 ALA A N 1
ATOM 1559 C CA . ALA A 1 200 ? 10.659 8.301 -1.332 1.00 90.19 200 ALA A CA 1
ATOM 1560 C C . ALA A 1 200 ? 9.172 8.635 -1.528 1.00 90.19 200 ALA A C 1
ATOM 1562 O O . ALA A 1 200 ? 8.543 9.158 -0.610 1.00 90.19 200 ALA A O 1
ATOM 1563 N N . PHE A 1 201 ? 8.594 8.260 -2.677 1.00 92.50 201 PHE A N 1
ATOM 1564 C CA . PHE A 1 201 ? 7.149 8.355 -2.908 1.00 92.50 201 PHE A CA 1
ATOM 1565 C C . PHE A 1 201 ? 6.361 7.589 -1.839 1.00 92.50 201 PHE A C 1
ATOM 1567 O O . PHE A 1 201 ? 5.454 8.157 -1.232 1.00 92.50 201 PHE A O 1
ATOM 1574 N N . LEU A 1 202 ? 6.755 6.340 -1.561 1.00 91.38 202 LEU A N 1
ATOM 1575 C CA . LEU A 1 202 ? 6.127 5.513 -0.528 1.00 91.38 202 LEU A CA 1
ATOM 1576 C C . LEU A 1 202 ? 6.182 6.176 0.849 1.00 91.38 202 LEU A C 1
ATOM 1578 O O . LEU A 1 202 ? 5.155 6.289 1.508 1.00 91.38 202 LEU A O 1
ATOM 1582 N N . ASN A 1 203 ? 7.353 6.668 1.265 1.00 93.19 203 ASN A N 1
ATOM 1583 C CA . ASN A 1 203 ? 7.520 7.324 2.563 1.00 93.19 203 ASN A CA 1
ATOM 1584 C C . ASN A 1 203 ? 6.579 8.526 2.723 1.00 93.19 203 ASN A C 1
ATOM 1586 O O . ASN A 1 203 ? 5.973 8.684 3.781 1.00 93.19 203 ASN A O 1
ATOM 1590 N N . ILE A 1 204 ? 6.436 9.362 1.689 1.00 94.38 204 ILE A N 1
ATOM 1591 C CA . ILE A 1 204 ? 5.564 10.545 1.739 1.00 94.38 204 ILE A CA 1
ATOM 1592 C C . ILE A 1 204 ? 4.089 10.125 1.746 1.00 94.38 204 ILE A C 1
ATOM 1594 O O . ILE A 1 204 ? 3.328 10.595 2.592 1.00 94.38 204 ILE A O 1
ATOM 1598 N N . ALA A 1 205 ? 3.689 9.218 0.848 1.00 92.56 205 ALA A N 1
ATOM 1599 C CA . ALA A 1 205 ? 2.312 8.737 0.760 1.00 92.56 205 ALA A CA 1
ATOM 1600 C C . ALA A 1 205 ? 1.859 8.075 2.073 1.00 92.56 205 ALA A C 1
ATOM 1602 O O . ALA A 1 205 ? 0.815 8.427 2.622 1.00 92.56 205 ALA A O 1
ATOM 1603 N N . PHE A 1 206 ? 2.682 7.179 2.621 1.00 93.06 206 PHE A N 1
ATOM 1604 C CA . PHE A 1 206 ? 2.417 6.508 3.890 1.00 93.06 206 PHE A CA 1
ATOM 1605 C C . PHE A 1 206 ? 2.402 7.470 5.071 1.00 93.06 206 PHE A C 1
ATOM 1607 O O . PHE A 1 206 ? 1.503 7.376 5.900 1.00 93.06 206 PHE A O 1
ATOM 1614 N N . SER A 1 207 ? 3.319 8.438 5.127 1.00 93.62 207 SER A N 1
ATOM 1615 C CA . SER A 1 207 ? 3.296 9.467 6.176 1.00 93.62 207 SER A CA 1
ATOM 1616 C C . SER A 1 207 ? 1.992 10.268 6.163 1.00 93.62 207 SER A C 1
ATOM 1618 O O . SER A 1 207 ? 1.456 10.566 7.228 1.00 93.62 207 SER A O 1
ATOM 1620 N N . GLY A 1 208 ? 1.444 10.564 4.979 1.00 92.88 208 GLY A N 1
ATOM 1621 C CA . GLY A 1 208 ? 0.137 11.209 4.838 1.00 92.88 208 GLY A CA 1
ATOM 1622 C C . GLY A 1 208 ? -1.006 10.372 5.421 1.00 92.88 208 GLY A C 1
ATOM 1623 O O . GLY A 1 208 ? -1.816 10.895 6.187 1.00 92.88 208 GLY A O 1
ATOM 1624 N N . VAL A 1 209 ? -1.040 9.068 5.123 1.00 91.38 209 VAL A N 1
ATOM 1625 C CA . VAL A 1 209 ? -2.041 8.134 5.677 1.00 91.38 209 VAL A CA 1
ATOM 1626 C C . VAL A 1 209 ? -1.903 8.011 7.196 1.00 91.38 209 VAL A C 1
ATOM 1628 O O . VAL A 1 209 ? -2.899 8.084 7.911 1.00 91.38 209 VAL A O 1
ATOM 1631 N N . ILE A 1 210 ? -0.674 7.889 7.707 1.00 92.44 210 ILE A N 1
ATOM 1632 C CA . ILE A 1 210 ? -0.397 7.844 9.149 1.00 92.44 210 ILE A CA 1
ATOM 1633 C C . ILE A 1 210 ? -0.921 9.111 9.823 1.00 92.44 210 ILE A C 1
ATOM 1635 O O . ILE A 1 210 ? -1.693 9.027 10.775 1.00 92.44 210 ILE A O 1
ATOM 1639 N N . PHE A 1 211 ? -0.533 10.283 9.317 1.00 92.62 211 PHE A N 1
ATOM 1640 C CA . PHE A 1 211 ? -0.954 11.571 9.860 1.00 92.62 211 PHE A CA 1
ATOM 1641 C C . PHE A 1 211 ? -2.479 11.688 9.925 1.00 92.62 211 PHE A C 1
ATOM 1643 O O . PHE A 1 211 ? -3.039 12.069 10.953 1.00 92.62 211 PHE A O 1
ATOM 1650 N N . PHE A 1 212 ? -3.153 11.288 8.851 1.00 89.56 212 PHE A N 1
ATOM 1651 C CA . PHE A 1 212 ? -4.602 11.261 8.797 1.00 89.56 212 PHE A CA 1
ATOM 1652 C C . PHE A 1 212 ? -5.210 10.307 9.849 1.00 89.56 212 PHE A C 1
ATOM 1654 O O . PHE A 1 212 ? -6.131 10.699 10.566 1.00 89.56 212 PHE A O 1
ATOM 1661 N N . ASN A 1 213 ? -4.663 9.098 10.018 1.00 88.81 213 ASN A N 1
ATOM 1662 C CA . ASN A 1 213 ? -5.127 8.144 11.034 1.00 88.81 213 ASN A CA 1
ATOM 1663 C C . ASN A 1 213 ? -4.961 8.685 12.461 1.00 88.81 213 ASN A C 1
ATOM 1665 O O . ASN A 1 213 ? -5.840 8.486 13.299 1.00 88.81 213 ASN A O 1
ATOM 1669 N N . PHE A 1 214 ? -3.879 9.415 12.739 1.00 90.69 214 PHE A N 1
ATOM 1670 C CA . PHE A 1 214 ? -3.708 10.101 14.022 1.00 90.69 214 PHE A CA 1
ATOM 1671 C C . PHE A 1 214 ? -4.768 11.185 14.241 1.00 90.69 214 PHE A C 1
ATOM 1673 O O . PHE A 1 214 ? -5.293 11.298 15.346 1.00 90.69 214 PHE A O 1
ATOM 1680 N N . ILE A 1 215 ? -5.147 11.949 13.211 1.00 88.62 215 ILE A N 1
ATOM 1681 C CA . ILE A 1 215 ? -6.254 12.911 13.335 1.00 88.62 215 ILE A CA 1
ATOM 1682 C C . ILE A 1 215 ? -7.568 12.189 13.648 1.00 88.62 215 ILE A C 1
ATOM 1684 O O . ILE A 1 215 ? -8.306 12.636 14.526 1.00 88.62 215 ILE A O 1
ATOM 1688 N N . LEU A 1 216 ? -7.855 11.064 12.984 1.00 81.38 216 LEU A N 1
ATOM 1689 C CA . LEU A 1 216 ? -9.042 10.264 13.300 1.00 81.38 216 LEU A CA 1
ATOM 1690 C C . LEU A 1 216 ? -9.024 9.734 14.736 1.00 81.38 216 LEU A C 1
ATOM 1692 O O . LEU A 1 216 ? -10.069 9.730 15.387 1.00 81.38 216 LEU A O 1
ATOM 1696 N N . LEU A 1 217 ? -7.856 9.345 15.252 1.00 85.00 217 LEU A N 1
ATOM 1697 C CA . LEU A 1 217 ? -7.704 8.957 16.652 1.00 85.00 217 LEU A CA 1
ATOM 1698 C C . LEU A 1 217 ? -8.089 10.103 17.589 1.00 85.00 217 LEU A C 1
ATOM 1700 O O . LEU A 1 217 ? -8.925 9.917 18.471 1.00 85.00 217 LEU A O 1
ATOM 1704 N N . PHE A 1 218 ? -7.532 11.298 17.373 1.00 85.81 218 PHE A N 1
ATOM 1705 C CA . PHE A 1 218 ? -7.889 12.479 18.161 1.00 85.81 218 PHE A CA 1
ATOM 1706 C C . PHE A 1 218 ? -9.380 12.789 18.074 1.00 85.81 218 PHE A C 1
ATOM 1708 O O . PHE A 1 218 ? -10.013 13.082 19.083 1.00 85.81 218 PHE A O 1
ATOM 1715 N N . LEU A 1 219 ? -9.965 12.660 16.885 1.00 79.75 219 LEU A N 1
ATOM 1716 C CA . LEU A 1 219 ? -11.392 12.861 16.685 1.00 79.75 219 LEU A CA 1
ATOM 1717 C C . LEU A 1 219 ? -12.231 11.850 17.483 1.00 79.75 219 LEU A C 1
ATOM 1719 O O . LEU A 1 219 ? -13.256 12.216 18.055 1.00 79.75 219 LEU A O 1
ATOM 1723 N N . SER A 1 220 ? -11.773 10.600 17.565 1.00 74.12 220 SER A N 1
ATOM 1724 C CA . SER A 1 220 ? -12.424 9.559 18.361 1.00 74.12 220 SER A CA 1
ATOM 1725 C C . SER A 1 220 ? -12.326 9.808 19.872 1.00 74.12 220 SER A C 1
ATOM 1727 O O . SER A 1 220 ? -13.298 9.558 20.580 1.00 74.12 220 SER A O 1
ATOM 1729 N N . LEU A 1 221 ? -11.219 10.394 20.348 1.00 78.62 221 LEU A N 1
ATOM 1730 C CA . LEU A 1 221 ? -11.031 10.792 21.750 1.00 78.62 221 LEU A CA 1
ATOM 1731 C C . LEU A 1 221 ? -12.005 11.895 22.184 1.00 78.62 221 LEU A C 1
ATOM 1733 O O . LEU A 1 221 ? -12.402 11.941 23.339 1.00 78.62 221 LEU A O 1
ATOM 1737 N N . PHE A 1 222 ? -12.431 12.763 21.263 1.00 76.75 222 PHE A N 1
ATOM 1738 C CA . PHE A 1 222 ? -13.485 13.747 21.537 1.00 76.75 222 PHE A CA 1
ATOM 1739 C C . PHE A 1 222 ? -14.903 13.157 21.499 1.00 76.75 222 PHE A C 1
ATOM 1741 O O . PHE A 1 222 ? -15.853 13.830 21.906 1.00 76.75 222 PHE A O 1
ATOM 1748 N N . ALA A 1 223 ? -15.071 11.947 20.956 1.00 70.06 223 ALA A N 1
ATOM 1749 C CA . ALA A 1 223 ? -16.377 11.356 20.681 1.00 70.06 223 ALA A CA 1
ATOM 1750 C C . ALA A 1 223 ? -16.834 10.336 21.736 1.00 70.06 223 ALA A C 1
ATOM 1752 O O . ALA A 1 223 ? -18.041 10.172 21.901 1.00 70.06 223 ALA A O 1
ATOM 1753 N N . THR A 1 224 ? -15.915 9.654 22.427 1.00 73.06 224 THR A N 1
ATOM 1754 C CA . THR A 1 224 ? -16.235 8.627 23.432 1.00 73.06 224 THR A CA 1
ATOM 1755 C C . THR A 1 224 ? -15.289 8.689 24.627 1.00 73.06 224 THR A C 1
ATOM 1757 O O . THR A 1 224 ? -14.084 8.843 24.455 1.00 73.06 224 THR A O 1
ATOM 1760 N N . ASP A 1 225 ? -15.836 8.486 25.826 1.00 75.69 225 ASP A N 1
ATOM 1761 C CA . ASP A 1 225 ? -15.071 8.351 27.072 1.00 75.69 225 ASP A CA 1
ATOM 1762 C C . ASP A 1 225 ? -14.884 6.873 27.486 1.00 75.69 225 ASP A C 1
ATOM 1764 O O . ASP A 1 225 ? -14.275 6.579 28.516 1.00 75.69 225 ASP A O 1
ATOM 1768 N N . ASN A 1 226 ? -15.406 5.909 26.708 1.00 79.19 226 ASN A N 1
ATOM 1769 C CA . ASN A 1 226 ? -15.267 4.485 27.028 1.00 79.19 226 ASN A CA 1
ATOM 1770 C C . ASN A 1 226 ? -13.831 4.004 26.775 1.00 79.19 226 ASN A C 1
ATOM 1772 O O . ASN A 1 226 ? -13.406 3.860 25.624 1.00 79.19 226 ASN A O 1
ATOM 1776 N N . TYR A 1 227 ? -13.135 3.667 27.862 1.00 82.56 227 TYR A N 1
ATOM 1777 C CA . TYR A 1 227 ? -11.777 3.129 27.850 1.00 82.56 227 TYR A CA 1
ATOM 1778 C C . TYR A 1 227 ? -11.581 1.981 26.848 1.00 82.56 227 TYR A C 1
ATOM 1780 O O . TYR A 1 227 ? -10.607 2.001 26.101 1.00 82.56 227 TYR A O 1
ATOM 1788 N N . GLU A 1 228 ? -12.506 1.019 26.775 1.00 79.88 228 GLU A N 1
ATOM 1789 C CA . GLU A 1 228 ? -12.378 -0.145 25.883 1.00 79.88 228 GLU A CA 1
ATOM 1790 C C . GLU A 1 228 ? -12.324 0.276 24.409 1.00 79.88 228 GLU A C 1
ATOM 1792 O O . GLU A 1 228 ? -11.498 -0.201 23.634 1.00 79.88 228 GLU A O 1
ATOM 1797 N N . THR A 1 229 ? -13.176 1.233 24.031 1.00 76.81 229 THR A N 1
ATOM 1798 C CA . THR A 1 229 ? -13.258 1.740 22.653 1.00 76.81 229 THR A CA 1
ATOM 1799 C C . THR A 1 229 ? -12.052 2.618 22.317 1.00 76.81 229 THR A C 1
ATOM 1801 O O . THR A 1 229 ? -11.504 2.537 21.219 1.00 76.81 229 THR A O 1
ATOM 1804 N N . LEU A 1 230 ? -11.593 3.429 23.274 1.00 82.25 230 LEU A N 1
ATOM 1805 C CA . LEU A 1 230 ? -10.393 4.249 23.113 1.00 82.25 230 LEU A CA 1
ATOM 1806 C C . LEU A 1 230 ? -9.130 3.398 22.967 1.00 82.25 230 LEU A C 1
ATOM 1808 O O . LEU A 1 230 ? -8.274 3.707 22.134 1.00 82.25 230 LEU A O 1
ATOM 1812 N N . PHE A 1 231 ? -9.019 2.323 23.747 1.00 85.38 231 PHE A N 1
ATOM 1813 C CA . PHE A 1 231 ? -7.913 1.380 23.647 1.00 85.38 231 PHE A CA 1
ATOM 1814 C C . PHE A 1 231 ? -7.911 0.669 22.290 1.00 85.38 231 PHE A C 1
ATOM 1816 O O . PHE A 1 231 ? -6.874 0.632 21.626 1.00 85.38 231 PHE A O 1
ATOM 1823 N N . GLU A 1 232 ? -9.071 0.187 21.833 1.00 83.50 232 GLU A N 1
ATOM 1824 C CA . GLU A 1 232 ? -9.226 -0.433 20.515 1.00 83.50 232 GLU A CA 1
ATOM 1825 C C . GLU A 1 232 ? -8.782 0.521 19.395 1.00 83.50 232 GLU A C 1
ATOM 1827 O O . GLU A 1 232 ? -7.867 0.196 18.636 1.00 83.50 232 GLU A O 1
ATOM 1832 N N . TYR A 1 233 ? -9.332 1.735 19.328 1.00 85.00 233 TYR A N 1
ATOM 1833 C CA . TYR A 1 233 ? -8.962 2.707 18.294 1.00 85.00 233 TYR A CA 1
ATOM 1834 C C . TYR A 1 233 ? -7.484 3.102 18.345 1.00 85.00 233 TYR A C 1
ATOM 1836 O O . TYR A 1 233 ? -6.835 3.182 17.300 1.00 85.00 233 TYR A O 1
ATOM 1844 N N . SER A 1 234 ? -6.921 3.279 19.541 1.00 90.50 234 SER A N 1
ATOM 1845 C CA . SER A 1 234 ? -5.493 3.574 19.708 1.00 90.50 234 SER A CA 1
ATOM 1846 C C . SER A 1 234 ? -4.618 2.428 19.199 1.00 90.50 234 SER A C 1
ATOM 1848 O O . SER A 1 234 ? -3.637 2.664 18.493 1.00 90.50 234 SER A O 1
ATOM 1850 N N . SER A 1 235 ? -4.987 1.182 19.513 1.00 91.25 235 SER A N 1
ATOM 1851 C CA . SER A 1 235 ? -4.253 -0.013 19.088 1.00 91.25 235 SER A CA 1
ATOM 1852 C C . SER A 1 235 ? -4.245 -0.172 17.564 1.00 91.25 235 SER A C 1
ATOM 1854 O O . SER A 1 235 ? -3.209 -0.469 16.969 1.00 91.25 235 SER A O 1
ATOM 1856 N N . LEU A 1 236 ? -5.381 0.102 16.923 1.00 90.62 236 LEU A N 1
ATOM 1857 C CA . LEU A 1 236 ? -5.566 -0.013 15.484 1.00 90.62 236 LEU A CA 1
ATOM 1858 C C . LEU A 1 236 ? -4.765 1.058 14.733 1.00 90.62 236 LEU A C 1
ATOM 1860 O O . LEU A 1 236 ? -4.064 0.754 13.765 1.00 90.62 236 LEU A O 1
ATOM 1864 N N . VAL A 1 237 ? -4.797 2.303 15.216 1.00 92.19 237 VAL A N 1
ATOM 1865 C CA . VAL A 1 237 ? -3.997 3.400 14.651 1.00 92.19 237 VAL A CA 1
ATOM 1866 C C . VAL A 1 237 ? -2.506 3.121 14.822 1.00 92.19 237 VAL A C 1
ATOM 1868 O O . VAL A 1 237 ? -1.756 3.253 13.852 1.00 92.19 237 VAL A O 1
ATOM 1871 N N . LEU A 1 238 ? -2.080 2.642 15.995 1.00 93.94 238 LEU A N 1
ATOM 1872 C CA . LEU A 1 238 ? -0.694 2.242 16.241 1.00 93.94 238 LEU A CA 1
ATOM 1873 C C . LEU A 1 238 ? -0.243 1.126 15.287 1.00 93.94 238 LEU A C 1
ATOM 1875 O O . LEU A 1 238 ? 0.810 1.247 14.662 1.00 93.94 238 LEU A O 1
ATOM 1879 N N . ALA A 1 239 ? -1.045 0.070 15.130 1.00 94.69 239 ALA A N 1
ATOM 1880 C CA . ALA A 1 239 ? -0.741 -1.030 14.220 1.00 94.69 239 ALA A CA 1
ATOM 1881 C C . ALA A 1 239 ? -0.604 -0.548 12.771 1.00 94.69 239 ALA A C 1
ATOM 1883 O O . ALA A 1 239 ? 0.359 -0.907 12.092 1.00 94.69 239 ALA A O 1
ATOM 1884 N N . SER A 1 240 ? -1.511 0.327 12.319 1.00 93.81 240 SER A N 1
ATOM 1885 C CA . SER A 1 240 ? -1.423 0.918 10.981 1.00 93.81 240 SER A CA 1
ATOM 1886 C C . SER A 1 240 ? -0.132 1.709 10.783 1.00 93.81 240 SER A C 1
ATOM 1888 O O . SER A 1 240 ? 0.526 1.566 9.754 1.00 93.81 240 SER A O 1
ATOM 1890 N N . ALA A 1 241 ? 0.280 2.493 11.783 1.00 94.94 241 ALA A N 1
ATOM 1891 C CA . ALA A 1 241 ? 1.497 3.286 11.709 1.00 94.94 241 ALA A CA 1
ATOM 1892 C C . ALA A 1 241 ? 2.746 2.402 11.632 1.00 94.94 241 ALA A C 1
ATOM 1894 O O . ALA A 1 241 ? 3.613 2.644 10.794 1.00 94.94 241 ALA A O 1
ATOM 1895 N N . ILE A 1 242 ? 2.812 1.346 12.449 1.00 95.62 242 ILE A N 1
ATOM 1896 C CA . ILE A 1 242 ? 3.910 0.370 12.435 1.00 95.62 242 ILE A CA 1
ATOM 1897 C C . ILE A 1 242 ? 4.059 -0.248 11.041 1.00 95.62 242 ILE A C 1
ATOM 1899 O O . ILE A 1 242 ? 5.156 -0.254 10.485 1.00 95.62 242 ILE A O 1
ATOM 1903 N N . VAL A 1 243 ? 2.958 -0.717 10.453 1.00 95.06 243 VAL A N 1
ATOM 1904 C CA . VAL A 1 243 ? 2.941 -1.349 9.124 1.00 95.06 243 VAL A CA 1
ATOM 1905 C C . VAL A 1 243 ? 3.401 -0.382 8.035 1.00 95.06 243 VAL A C 1
ATOM 1907 O O . VAL A 1 243 ? 4.272 -0.715 7.231 1.00 95.06 243 VAL A O 1
ATOM 1910 N N . LEU A 1 244 ? 2.855 0.834 8.031 1.00 94.25 244 LEU A N 1
ATOM 1911 C CA . LEU A 1 244 ? 3.139 1.852 7.020 1.00 94.25 244 LEU A CA 1
ATOM 1912 C C . LEU A 1 244 ? 4.583 2.382 7.104 1.00 94.25 244 LEU A C 1
ATOM 1914 O O . LEU A 1 244 ? 5.195 2.658 6.074 1.00 94.25 244 LEU A O 1
ATOM 1918 N N . ILE A 1 245 ? 5.162 2.470 8.307 1.00 94.75 245 ILE A N 1
ATOM 1919 C CA . ILE A 1 245 ? 6.582 2.817 8.510 1.00 94.75 245 ILE A CA 1
ATOM 1920 C C . ILE A 1 245 ? 7.505 1.672 8.071 1.00 94.75 245 ILE A C 1
ATOM 1922 O O . ILE A 1 245 ? 8.623 1.917 7.602 1.00 94.75 245 ILE A O 1
ATOM 1926 N N . ALA A 1 246 ? 7.061 0.427 8.245 1.00 94.88 246 ALA A N 1
ATOM 1927 C CA . ALA A 1 246 ? 7.850 -0.759 7.950 1.00 94.88 246 ALA A CA 1
ATOM 1928 C C . ALA A 1 246 ? 7.952 -1.048 6.454 1.00 94.88 246 ALA A C 1
ATOM 1930 O O . ALA A 1 246 ? 9.040 -1.364 5.985 1.00 94.88 246 ALA A O 1
ATOM 1931 N N . LEU A 1 247 ? 6.854 -0.920 5.706 1.00 92.44 247 LEU A N 1
ATOM 1932 C CA . LEU A 1 247 ? 6.752 -1.305 4.292 1.00 92.44 247 LEU A CA 1
ATOM 1933 C C . LEU A 1 247 ? 7.921 -0.832 3.397 1.00 92.44 247 LEU A C 1
ATOM 1935 O O . LEU A 1 247 ? 8.424 -1.636 2.620 1.00 92.44 247 LEU A O 1
ATOM 1939 N N . PRO A 1 248 ? 8.423 0.416 3.495 1.00 91.56 248 PRO A N 1
ATOM 1940 C CA . PRO A 1 248 ? 9.549 0.873 2.670 1.00 91.56 248 PRO A CA 1
ATOM 1941 C C . PRO A 1 248 ? 10.928 0.321 3.080 1.00 91.56 248 PRO A C 1
ATOM 1943 O O . PRO A 1 248 ? 11.933 0.678 2.459 1.00 91.56 248 PRO A O 1
ATOM 1946 N N . LYS A 1 249 ? 11.021 -0.446 4.174 1.00 93.19 249 LYS A N 1
ATOM 1947 C CA . LYS A 1 249 ? 12.279 -0.969 4.731 1.00 93.19 249 LYS A CA 1
ATOM 1948 C C . LYS A 1 249 ? 12.677 -2.288 4.065 1.00 93.19 249 LYS A C 1
ATOM 1950 O O . LYS A 1 249 ? 12.074 -2.743 3.105 1.00 93.19 249 LYS A O 1
ATOM 1955 N N . ASN A 1 250 ? 13.757 -2.888 4.558 1.00 92.06 250 ASN A N 1
ATOM 1956 C CA . ASN A 1 250 ? 14.217 -4.191 4.091 1.00 92.06 250 ASN A CA 1
ATOM 1957 C C . ASN A 1 250 ? 13.226 -5.311 4.506 1.00 92.06 250 ASN A C 1
ATOM 1959 O O . ASN A 1 250 ? 12.695 -5.234 5.620 1.00 92.06 250 ASN A O 1
ATOM 1963 N N . PRO A 1 251 ? 13.021 -6.358 3.680 1.00 93.31 251 PRO A N 1
ATOM 1964 C CA . PRO A 1 251 ? 12.125 -7.481 3.983 1.00 93.31 251 PRO A CA 1
ATOM 1965 C C . PRO A 1 251 ? 12.365 -8.184 5.313 1.00 93.31 251 PRO A C 1
ATOM 1967 O O . PRO A 1 251 ? 11.408 -8.561 5.988 1.00 93.31 251 PRO A O 1
ATOM 1970 N N . LEU A 1 252 ? 13.623 -8.287 5.746 1.00 94.00 252 LEU A N 1
ATOM 1971 C CA . LEU A 1 252 ? 13.976 -8.877 7.041 1.00 94.00 252 LEU A CA 1
ATOM 1972 C C . LEU A 1 252 ? 13.403 -8.087 8.223 1.00 94.00 252 LEU A C 1
ATOM 1974 O O . LEU A 1 252 ? 13.223 -8.639 9.303 1.00 94.00 252 LEU A O 1
ATOM 1978 N N . ILE A 1 253 ? 13.130 -6.796 8.025 1.00 95.31 253 ILE A N 1
ATOM 1979 C CA . ILE A 1 253 ? 12.575 -5.904 9.042 1.00 95.31 253 ILE A CA 1
ATOM 1980 C C . ILE A 1 253 ? 11.060 -5.829 8.895 1.00 95.31 253 ILE A C 1
ATOM 1982 O O . ILE A 1 253 ? 10.344 -5.982 9.883 1.00 95.31 253 ILE A O 1
ATOM 1986 N N . TYR A 1 254 ? 10.556 -5.576 7.683 1.00 95.31 254 TYR A N 1
ATOM 1987 C CA . TYR A 1 254 ? 9.140 -5.264 7.528 1.00 95.31 254 TYR A CA 1
ATOM 1988 C C . TYR A 1 254 ? 8.241 -6.485 7.696 1.00 95.31 254 TYR A C 1
ATOM 1990 O O . TYR A 1 254 ? 7.173 -6.352 8.289 1.00 95.31 254 TYR A O 1
ATOM 1998 N N . VAL A 1 255 ? 8.653 -7.671 7.228 1.00 96.88 255 VAL A N 1
ATOM 1999 C CA . VAL A 1 255 ? 7.805 -8.871 7.282 1.00 96.88 255 VAL A CA 1
ATOM 2000 C C . VAL A 1 255 ? 7.470 -9.241 8.737 1.00 96.88 255 VAL A C 1
ATOM 2002 O O . VAL A 1 255 ? 6.281 -9.332 9.056 1.00 96.88 255 VAL A O 1
ATOM 2005 N N . PRO A 1 256 ? 8.449 -9.375 9.660 1.00 96.81 256 PRO A N 1
ATOM 2006 C CA . PRO A 1 256 ? 8.146 -9.641 11.067 1.00 96.81 256 PRO A CA 1
ATOM 2007 C C . PRO A 1 256 ? 7.302 -8.547 11.725 1.00 96.81 256 PRO A C 1
ATOM 2009 O O . PRO A 1 256 ? 6.453 -8.849 12.565 1.00 96.81 256 PRO A O 1
ATOM 2012 N N . LEU A 1 257 ? 7.505 -7.280 11.344 1.00 97.31 257 LEU A N 1
ATOM 2013 C CA . LEU A 1 257 ? 6.759 -6.159 11.912 1.00 97.31 257 LEU A CA 1
ATOM 2014 C C . LEU A 1 257 ? 5.288 -6.172 11.483 1.00 97.31 257 LEU A C 1
ATOM 2016 O O . LEU A 1 257 ? 4.416 -5.944 12.317 1.00 97.31 257 LEU A O 1
ATOM 2020 N N . ILE A 1 258 ? 5.005 -6.499 10.218 1.00 96.94 258 ILE A N 1
ATOM 2021 C CA . ILE A 1 258 ? 3.635 -6.653 9.708 1.00 96.94 258 ILE A CA 1
ATOM 2022 C C . ILE A 1 258 ? 2.931 -7.805 10.424 1.00 96.94 258 ILE A C 1
ATOM 2024 O O . ILE A 1 258 ? 1.808 -7.629 10.891 1.00 96.94 258 ILE A O 1
ATOM 2028 N N . ILE A 1 259 ? 3.592 -8.959 10.561 1.00 97.75 259 ILE A N 1
ATOM 2029 C CA . ILE A 1 259 ? 3.038 -10.115 11.284 1.00 97.75 259 ILE A CA 1
ATOM 2030 C C . ILE A 1 259 ? 2.743 -9.743 12.742 1.00 97.75 259 ILE A C 1
ATOM 2032 O O . ILE A 1 259 ? 1.661 -10.031 13.249 1.00 97.75 259 ILE A O 1
ATOM 2036 N N . SER A 1 260 ? 3.673 -9.055 13.409 1.00 97.12 260 SER A N 1
ATOM 2037 C CA . SER A 1 260 ? 3.494 -8.614 14.797 1.00 97.12 260 SER A CA 1
ATOM 2038 C C . SER A 1 260 ? 2.329 -7.630 14.939 1.00 97.12 260 SER A C 1
ATOM 2040 O O . SER A 1 260 ? 1.525 -7.762 15.860 1.00 97.12 260 SER A O 1
ATOM 2042 N N . ALA A 1 261 ? 2.194 -6.677 14.012 1.00 96.88 261 ALA A N 1
ATOM 2043 C CA . ALA A 1 261 ? 1.088 -5.726 13.997 1.00 96.88 261 ALA A CA 1
ATOM 2044 C C . ALA A 1 261 ? -0.266 -6.412 13.742 1.00 96.88 261 ALA A C 1
ATOM 2046 O O . ALA A 1 261 ? -1.241 -6.092 14.418 1.00 96.88 261 ALA A O 1
ATOM 2047 N N . LEU A 1 262 ? -0.326 -7.387 12.826 1.00 95.75 262 LEU A N 1
ATOM 2048 C CA . LEU A 1 262 ? -1.525 -8.199 12.582 1.00 95.75 262 LEU A CA 1
ATOM 2049 C C . LEU A 1 262 ? -1.953 -8.970 13.829 1.00 95.75 262 LEU A C 1
ATOM 2051 O O . LEU A 1 262 ? -3.116 -8.909 14.222 1.00 95.75 262 LEU A O 1
ATOM 2055 N N . LEU A 1 263 ? -1.013 -9.670 14.470 1.00 96.25 263 LEU A N 1
ATOM 2056 C CA . LEU A 1 263 ? -1.281 -10.402 15.709 1.00 96.25 263 LEU A CA 1
ATOM 2057 C C . LEU A 1 263 ? -1.785 -9.466 16.805 1.00 96.25 263 LEU A C 1
ATOM 2059 O O . LEU A 1 263 ? -2.758 -9.788 17.481 1.00 96.25 263 LEU A O 1
ATOM 2063 N N . PHE A 1 264 ? -1.160 -8.298 16.951 1.00 95.06 264 PHE A N 1
ATOM 2064 C CA . PHE A 1 264 ? -1.583 -7.289 17.913 1.00 95.06 264 PHE A CA 1
ATOM 2065 C C . PHE A 1 264 ? -3.027 -6.826 17.670 1.00 95.06 264 PHE A C 1
ATOM 2067 O O . PHE A 1 264 ? -3.814 -6.763 18.613 1.00 95.06 264 PHE A O 1
ATOM 2074 N N . VAL A 1 265 ? -3.409 -6.572 16.415 1.00 93.12 265 VAL A N 1
ATOM 2075 C CA . VAL A 1 265 ? -4.787 -6.194 16.058 1.00 93.12 265 VAL A CA 1
ATOM 2076 C C . VAL A 1 265 ? -5.777 -7.320 16.347 1.00 93.12 265 VAL A C 1
ATOM 2078 O O . VAL A 1 265 ? -6.801 -7.078 16.984 1.00 93.12 265 VAL A O 1
ATOM 2081 N N . ILE A 1 266 ? -5.458 -8.550 15.939 1.00 91.50 266 ILE A N 1
ATOM 2082 C CA . ILE A 1 266 ? -6.299 -9.730 16.181 1.00 91.50 266 ILE A CA 1
ATOM 2083 C C . ILE A 1 266 ? -6.539 -9.921 17.683 1.00 91.50 266 ILE A C 1
ATOM 2085 O O . ILE A 1 266 ? -7.678 -10.110 18.108 1.00 91.50 266 ILE A O 1
ATOM 2089 N N . ILE A 1 267 ? -5.484 -9.836 18.499 1.00 91.25 267 ILE A N 1
ATOM 2090 C CA . ILE A 1 267 ? -5.585 -9.984 19.955 1.00 91.25 267 ILE A CA 1
ATOM 2091 C C . ILE A 1 267 ? -6.458 -8.877 20.547 1.00 91.25 267 ILE A C 1
ATOM 2093 O O . ILE A 1 267 ? -7.355 -9.183 21.332 1.00 91.25 267 ILE A O 1
ATOM 2097 N N . THR A 1 268 ? -6.253 -7.616 20.153 1.00 88.81 268 THR A N 1
ATOM 2098 C CA . THR A 1 268 ? -7.058 -6.505 20.679 1.00 88.81 268 THR A CA 1
ATOM 2099 C C . THR A 1 268 ? -8.539 -6.661 20.333 1.00 88.81 268 THR A C 1
ATOM 2101 O O . THR A 1 268 ? -9.387 -6.497 21.211 1.00 88.81 268 THR A O 1
ATOM 2104 N N . MET A 1 269 ? -8.868 -7.065 19.103 1.00 84.06 269 MET A N 1
ATOM 2105 C CA . MET A 1 269 ? -10.260 -7.322 18.714 1.00 84.06 269 MET A CA 1
ATOM 2106 C C . MET A 1 269 ? -10.891 -8.468 19.508 1.00 84.06 269 MET A C 1
ATOM 2108 O O . MET A 1 269 ? -12.034 -8.363 19.952 1.00 84.06 269 MET A O 1
ATOM 2112 N N . LEU A 1 270 ? -10.148 -9.554 19.734 1.00 84.06 270 LEU A N 1
ATOM 2113 C CA . LEU A 1 270 ? -10.629 -10.679 20.539 1.00 84.06 270 LEU A CA 1
ATOM 2114 C C . LEU A 1 270 ? -10.853 -10.284 22.004 1.00 84.06 270 LEU A C 1
ATOM 2116 O O . LEU A 1 270 ? -11.856 -10.684 22.597 1.00 84.06 270 LEU A O 1
ATOM 2120 N N . MET A 1 271 ? -9.951 -9.487 22.586 1.00 83.62 271 MET A N 1
ATOM 2121 C CA . MET A 1 271 ? -10.091 -8.986 23.957 1.00 83.62 271 MET A CA 1
ATOM 2122 C C . MET A 1 271 ? -11.328 -8.102 24.112 1.00 83.62 271 MET A C 1
ATOM 2124 O O . MET A 1 271 ? -12.078 -8.266 25.074 1.00 83.62 271 MET A O 1
ATOM 2128 N N . HIS A 1 272 ? -11.579 -7.218 23.147 1.00 77.00 272 HIS A N 1
ATOM 2129 C CA . HIS A 1 272 ? -12.774 -6.375 23.138 1.00 77.00 272 HIS A CA 1
ATOM 2130 C C . HIS A 1 272 ? -14.065 -7.193 23.031 1.00 77.00 272 HIS A C 1
ATOM 2132 O O . HIS A 1 272 ? -15.034 -6.944 23.749 1.00 77.00 272 HIS A O 1
ATOM 2138 N N . GLY A 1 273 ? -14.062 -8.231 22.187 1.00 71.62 273 GLY A N 1
ATOM 2139 C CA . GLY A 1 273 ? -15.172 -9.179 22.083 1.00 71.62 273 GLY A CA 1
ATOM 2140 C C . GLY A 1 273 ? -15.451 -9.921 23.396 1.00 71.62 273 GLY A C 1
ATOM 2141 O O . GLY A 1 273 ? -16.611 -10.092 23.779 1.00 71.62 273 GLY A O 1
ATOM 2142 N N . PHE A 1 274 ? -14.401 -10.316 24.121 1.00 68.06 274 PHE A N 1
ATOM 2143 C CA . PHE A 1 274 ? -14.521 -10.969 25.427 1.00 68.06 274 PHE A CA 1
ATOM 2144 C C . PHE A 1 274 ? -15.048 -10.026 26.520 1.00 68.06 274 PHE A C 1
ATOM 2146 O O . PHE A 1 274 ? -15.923 -10.423 27.291 1.00 68.06 274 PHE A O 1
ATOM 2153 N N . ALA A 1 275 ? -14.573 -8.776 26.565 1.00 64.19 275 ALA A N 1
ATOM 2154 C CA . ALA A 1 275 ? -14.994 -7.776 27.554 1.00 64.19 275 ALA A CA 1
ATOM 2155 C C . ALA A 1 275 ? -16.512 -7.503 27.520 1.00 64.19 275 ALA A C 1
ATOM 2157 O O . ALA A 1 275 ? -17.136 -7.301 28.559 1.00 64.19 275 ALA A O 1
ATOM 2158 N N . ARG A 1 276 ? -17.143 -7.623 26.343 1.00 60.78 276 ARG A N 1
ATOM 2159 C CA . ARG A 1 276 ? -18.601 -7.492 26.163 1.00 60.78 276 ARG A CA 1
ATOM 2160 C C . ARG A 1 276 ? -19.416 -8.751 26.512 1.00 60.78 276 ARG A C 1
ATOM 2162 O O . ARG A 1 276 ? -20.615 -8.788 26.240 1.00 60.78 276 ARG A O 1
ATOM 2169 N N . GLY A 1 277 ? -18.807 -9.779 27.113 1.00 54.84 277 GLY A N 1
ATOM 2170 C CA . GLY A 1 277 ? -19.512 -10.950 27.656 1.00 54.84 277 GLY A CA 1
ATOM 2171 C C . GLY A 1 277 ? -19.740 -12.112 26.680 1.00 54.84 277 GLY A C 1
ATOM 2172 O O . GLY A 1 277 ? -20.571 -12.980 26.951 1.00 54.84 277 GLY A O 1
ATOM 2173 N N . GLN A 1 278 ? -19.020 -12.173 25.554 1.00 55.19 278 GLN A N 1
ATOM 2174 C CA . GLN A 1 278 ? -19.076 -13.316 24.635 1.00 55.19 278 GLN A CA 1
ATOM 2175 C C . GLN A 1 278 ? -18.065 -14.406 25.044 1.00 55.19 278 GLN A C 1
ATOM 2177 O O . GLN A 1 278 ? -16.876 -14.154 25.220 1.00 55.19 278 GLN A O 1
ATOM 2182 N N . SER A 1 279 ? -18.540 -15.644 25.212 1.00 46.00 279 SER A N 1
ATOM 2183 C CA . SER A 1 279 ? -17.730 -16.796 25.641 1.00 46.00 279 SER A CA 1
ATOM 2184 C C . SER A 1 279 ? -16.714 -17.230 24.573 1.00 46.00 279 SER A C 1
ATOM 2186 O O . SER A 1 279 ? -17.081 -17.470 23.423 1.00 46.00 279 SER A O 1
ATOM 2188 N N . LEU A 1 280 ? -15.448 -17.465 24.958 1.00 52.19 280 LEU A N 1
ATOM 2189 C CA . LEU A 1 280 ? -14.416 -18.059 24.082 1.00 52.19 280 LEU A CA 1
ATOM 2190 C C . LEU A 1 280 ? -14.862 -19.375 23.411 1.00 52.19 280 LEU A C 1
ATOM 2192 O O . LEU A 1 280 ? -14.394 -19.714 22.324 1.00 52.19 280 LEU A O 1
ATOM 2196 N N . GLY A 1 281 ? -15.796 -20.111 24.023 1.00 49.84 281 GLY A N 1
ATOM 2197 C CA . GLY A 1 281 ? -16.342 -21.351 23.471 1.00 49.84 281 GLY A CA 1
ATOM 2198 C C . GLY A 1 281 ? -17.235 -21.152 22.241 1.00 49.84 281 GLY A C 1
ATOM 2199 O O . GLY A 1 281 ? -17.245 -22.012 21.358 1.00 49.84 281 GLY A O 1
ATOM 2200 N N . SER A 1 282 ? -17.953 -20.025 22.134 1.00 50.47 282 SER A N 1
ATOM 2201 C CA . SER A 1 282 ? -18.679 -19.665 20.906 1.00 50.47 282 SER A CA 1
ATOM 2202 C C . SER A 1 282 ? -17.747 -19.103 19.831 1.00 50.47 282 SER A C 1
ATOM 2204 O O . SER A 1 282 ? -17.995 -19.346 18.652 1.00 50.47 282 SER A O 1
ATOM 2206 N N . LEU A 1 283 ? -16.641 -18.458 20.232 1.00 49.59 283 LEU A N 1
ATOM 2207 C CA . LEU A 1 283 ? -15.618 -17.916 19.327 1.00 49.59 283 LEU A CA 1
ATOM 2208 C C . LEU A 1 283 ? -14.934 -19.008 18.495 1.00 49.59 283 LEU A C 1
ATOM 2210 O O . LEU A 1 283 ? -14.880 -18.914 17.272 1.00 49.59 283 LEU A O 1
ATOM 2214 N N . PHE A 1 284 ? -14.502 -20.106 19.121 1.00 53.81 284 PHE A N 1
ATOM 2215 C CA . PHE A 1 284 ? -13.899 -21.225 18.383 1.00 53.81 284 PHE A CA 1
ATOM 2216 C C . PHE A 1 284 ? -14.922 -22.092 17.632 1.00 53.81 284 PHE A C 1
ATOM 2218 O O . PHE A 1 284 ? -14.593 -22.662 16.590 1.00 53.81 284 PHE A O 1
ATOM 2225 N N . ARG A 1 285 ? -16.173 -22.196 18.110 1.00 52.94 285 ARG A N 1
ATOM 2226 C CA . ARG A 1 285 ? -17.226 -22.951 17.402 1.00 52.94 285 ARG A CA 1
ATOM 2227 C C . ARG A 1 285 ? -17.682 -22.269 16.113 1.00 52.94 285 ARG A C 1
ATOM 2229 O O . ARG A 1 285 ? -17.952 -22.980 15.151 1.00 52.94 285 ARG A O 1
ATOM 2236 N N . GLN A 1 286 ? -17.741 -20.938 16.070 1.00 53.41 286 GLN A N 1
ATOM 2237 C CA . GLN A 1 286 ? -18.107 -20.202 14.852 1.00 53.41 286 GLN A CA 1
ATOM 2238 C C . GLN A 1 286 ? -17.004 -20.242 13.788 1.00 53.41 286 GLN A C 1
ATOM 2240 O O . GLN A 1 286 ? -17.313 -20.376 12.610 1.00 53.41 286 GLN A O 1
ATOM 2245 N N . ILE A 1 287 ? -15.730 -20.247 14.196 1.00 51.25 287 ILE A N 1
ATOM 2246 C CA . ILE A 1 287 ? -14.591 -20.431 13.280 1.00 51.25 287 ILE A CA 1
ATOM 2247 C C . ILE A 1 287 ? -14.563 -21.856 12.691 1.00 51.25 287 ILE A C 1
ATOM 2249 O O . ILE A 1 287 ? -14.134 -22.043 11.558 1.00 51.25 287 ILE A O 1
ATOM 2253 N N . 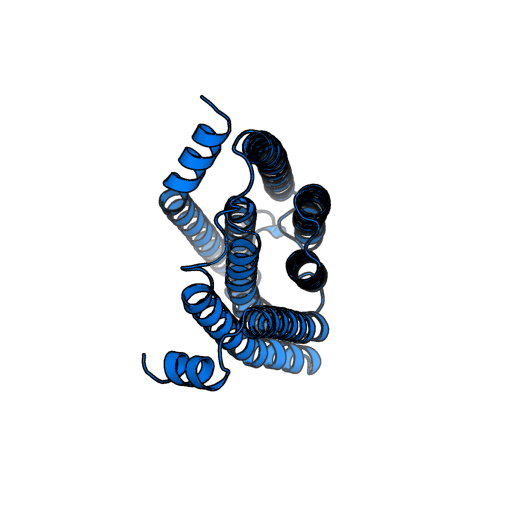LYS A 1 288 ? -15.035 -22.868 13.437 1.00 45.81 288 LYS A N 1
ATOM 2254 C CA . LYS A 1 288 ? -14.970 -24.285 13.033 1.00 45.81 288 LYS A CA 1
ATOM 2255 C C . LYS A 1 288 ? -16.145 -24.765 12.164 1.00 45.81 288 LYS A C 1
ATOM 2257 O O . LYS A 1 288 ? -16.021 -25.807 11.529 1.00 45.81 288 LYS A O 1
ATOM 2262 N N . HIS A 1 289 ? -17.280 -24.062 12.150 1.00 44.09 289 HIS A N 1
ATOM 2263 C CA . HIS A 1 289 ? -18.509 -24.540 11.497 1.00 44.09 289 HIS A CA 1
ATOM 2264 C C . HIS A 1 289 ? -18.828 -23.922 10.119 1.00 44.09 289 HIS A C 1
ATOM 2266 O O . HIS A 1 289 ? -19.922 -24.175 9.610 1.00 44.09 289 HIS A O 1
ATOM 2272 N N . ARG A 1 290 ? -17.906 -23.177 9.487 1.00 42.62 290 ARG A N 1
ATOM 2273 C CA . ARG A 1 290 ? -18.041 -22.729 8.087 1.00 42.62 290 ARG A CA 1
ATOM 2274 C C . ARG A 1 290 ? -16.724 -22.680 7.319 1.00 42.62 290 ARG A C 1
ATOM 2276 O O . ARG A 1 290 ? -15.799 -21.951 7.749 1.00 42.62 290 ARG A O 1
#

Foldseek 3Di:
DDLVVVLVVVVVCLVVVVVVLLVVLVVQLVVQVVLQVVVVVDVDDPDPPVSHAPDSLSSNVQSVLSVLLSLLLVLLSQLLDPLLSSLLSLLVSLLVLLLVVLSVLVVVCVVPNDPVSVVLNVLSVVLSVLSVVLSVLSVLLCVVPVVPDPPPPDDPPLVVVLSVVSSVLSVVLSVVSVVLQVCLVVCVVVPPPPGHSALVSLLVNLVSVLVSLVVNLVSVVVRDPDPLVNVLSVLSSVLSNQQSVLSSDRSVGNSVSNSVSSVSNSVSSVVSVVVVPDDVVVVVVSVVPD

pLDDT: mean 83.73, std 14.12, range [37.34, 97.94]

Sequence (290 aa):
MTITEILAKINGQRSKIKLVMLGISLAVFLIGVALYLGSLAFNELPVSARFVPNSVLMAITPALSVLLVYELFVLILSVQDTLVTFIRHLFEVVSLIVIRDMFKSLEQLSSNPDTRLYIEFGVIAIGSLVVYFLVEVLERIENNFISMSLEIKDSPKKSALLAYVKNYLELLLILAFLGLSLYQGIAWLAGVHGTGYNTAFLNIAFSGVIFFNFILLFLSLFATDNYETLFEYSSLVLASAIVLIALPKNPLIYVPLIISALLFVIITMLMHGFARGQSLGSLFRQIKHR

Radius of gyration: 21.45 Å; chains: 1; bounding box: 51×43×60 Å

Secondary structure (DSSP, 8-state):
--HHHHHHHHHHTHHHHHHHHHHHHHHHHHHHHHHHHHHHH-S--SS-GGGS-SSHHHHHHHHHHHHHHHHHHHHHHGGGS-HHHHHHHHHHHHHHHHHHHHHHHHHHHHHS--HHHHHHHHHHHHHHHHHHHHHHHHHHHHHHHGGGT-S--S-TTHHHHHHHHHHHHHHHHHHHHHHHHHHHHHHHHHT-TT-SSSHHHHHHHHHHHHHHHHHHHHHHHTT---HHHHHHHHHHHHHHHHHHHHTTS-HHHHHHHHHHHHHHHHHHHHHHHHHTT--HHHHHHHHH--